Protein AF-A0A8B6D2R4-F1 (afdb_monomer_lite)

pLDDT: mean 71.58, std 19.31, range [35.28, 96.56]

Radius of gyration: 30.28 Å; chains: 1; bounding box: 61×61×107 Å

Sequence (193 aa):
MADHTTRSQGKHRYKTIKSKRQPLCARTSYSCHKLCLFLYTLCYLVIGLALLGIGIYVEVERREYTGLEKSLSLPVAILIFIGLFISINGLCGLVGTVEENISLLKLFLVLSVATFLAQIATAILIYVNGIEISDLISSKLALVLNDFNRNLDLR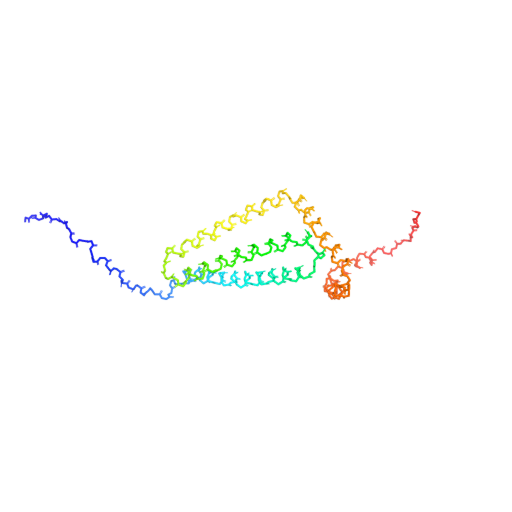STMDSVQNKFGHFTSKNQKTTSLKKYKEGKHTTPPTCI

InterPro domains:
  IPR018499 Tetraspanin/Peripherin [PF00335] (34-166)
  IPR018499 Tetraspanin/Peripherin [PTHR19282] (38-164)

Structure (mmCIF, N/CA/C/O backbone):
data_AF-A0A8B6D2R4-F1
#
_entry.id   AF-A0A8B6D2R4-F1
#
loop_
_atom_site.group_PDB
_atom_site.id
_atom_site.type_symbol
_atom_site.label_atom_id
_atom_site.label_alt_id
_atom_site.label_comp_id
_atom_site.label_asym_id
_atom_site.label_entity_id
_atom_site.label_seq_id
_atom_site.pdbx_PDB_ins_code
_atom_site.Cartn_x
_atom_site.Cartn_y
_atom_site.Cartn_z
_atom_site.occupancy
_atom_site.B_iso_or_equiv
_atom_site.auth_seq_id
_atom_site.auth_comp_id
_atom_site.auth_asym_id
_atom_site.auth_atom_id
_atom_site.pdbx_PDB_model_num
ATOM 1 N N . MET A 1 1 ? -29.082 5.293 65.886 1.00 38.41 1 MET A N 1
ATOM 2 C CA . MET A 1 1 ? -27.781 4.619 66.086 1.00 38.41 1 MET A CA 1
ATOM 3 C C . MET A 1 1 ? -27.395 3.954 64.772 1.00 38.41 1 MET A C 1
ATOM 5 O O . MET A 1 1 ? -28.283 3.408 64.133 1.00 38.41 1 MET A O 1
ATOM 9 N N . ALA A 1 2 ? -26.128 4.148 64.387 1.00 38.38 2 ALA A N 1
ATOM 10 C CA . ALA A 1 2 ? -25.372 3.717 63.195 1.00 38.38 2 ALA A CA 1
ATOM 11 C C . ALA A 1 2 ? -25.772 2.354 62.586 1.00 38.38 2 ALA A C 1
ATOM 13 O O . ALA A 1 2 ? -26.233 1.480 63.310 1.00 38.38 2 ALA A O 1
ATOM 14 N N . ASP A 1 3 ? -25.763 2.146 61.264 1.00 38.34 3 ASP A N 1
ATOM 15 C CA . ASP A 1 3 ? -24.656 2.144 60.271 1.00 38.34 3 ASP A CA 1
ATOM 16 C C . ASP A 1 3 ? -23.592 1.040 60.473 1.00 38.34 3 ASP A C 1
ATOM 18 O O . ASP A 1 3 ? -23.151 0.780 61.589 1.00 38.34 3 ASP A O 1
ATOM 22 N N . HIS A 1 4 ? -23.174 0.465 59.335 1.00 46.38 4 HIS A N 1
ATOM 23 C CA . HIS A 1 4 ? -22.186 -0.592 59.068 1.00 46.38 4 HIS A CA 1
ATOM 24 C C . HIS A 1 4 ? -22.705 -2.036 59.257 1.00 46.38 4 HIS A C 1
ATOM 26 O O . HIS A 1 4 ? -22.893 -2.530 60.357 1.00 46.38 4 HIS A O 1
ATOM 32 N N . THR A 1 5 ? -22.912 -2.839 58.207 1.00 49.38 5 THR A N 1
ATOM 33 C CA . THR A 1 5 ? -21.813 -3.357 57.381 1.00 49.38 5 THR A CA 1
ATOM 34 C C . THR A 1 5 ? -22.295 -3.777 55.985 1.00 49.38 5 THR A C 1
ATOM 36 O O . THR A 1 5 ? -23.214 -4.569 55.796 1.00 49.38 5 THR A O 1
ATOM 39 N N . THR A 1 6 ? -21.613 -3.197 55.011 1.00 46.75 6 THR A N 1
ATOM 40 C CA . THR A 1 6 ? -21.644 -3.359 53.561 1.00 46.75 6 THR A CA 1
ATOM 41 C C . THR A 1 6 ? -21.067 -4.705 53.085 1.00 46.75 6 THR A C 1
ATOM 43 O O . THR A 1 6 ? -20.420 -5.412 53.850 1.00 46.75 6 THR A O 1
ATOM 46 N N . ARG A 1 7 ? -21.180 -4.959 51.761 1.00 40.34 7 ARG A N 1
ATOM 47 C CA . ARG A 1 7 ? -20.203 -5.697 50.912 1.00 40.34 7 ARG A CA 1
ATOM 48 C C . ARG A 1 7 ? -20.508 -7.174 50.579 1.00 40.34 7 ARG A C 1
ATOM 50 O O . ARG A 1 7 ? -19.829 -8.049 51.089 1.00 40.34 7 ARG A O 1
ATOM 57 N N . SER A 1 8 ? -21.393 -7.463 49.603 1.00 40.31 8 SER A N 1
ATOM 58 C CA . SER A 1 8 ? -21.107 -8.593 48.672 1.00 40.31 8 SER A CA 1
ATOM 59 C C . SER A 1 8 ? -21.919 -8.706 47.366 1.00 40.31 8 SER A C 1
ATOM 61 O O . SER A 1 8 ? -21.394 -9.227 46.393 1.00 40.31 8 SER A O 1
ATOM 63 N N . GLN A 1 9 ? -23.159 -8.220 47.237 1.00 40.47 9 GLN A N 1
ATOM 64 C CA . GLN A 1 9 ? -23.989 -8.578 46.055 1.00 40.47 9 GLN A CA 1
ATOM 65 C C . GLN A 1 9 ? -24.024 -7.515 44.935 1.00 40.47 9 GLN A C 1
ATOM 67 O O . GLN A 1 9 ? -24.989 -7.393 44.187 1.00 40.47 9 GLN A O 1
ATOM 72 N N . GLY A 1 10 ? -22.941 -6.743 44.797 1.00 37.72 10 GLY A N 1
ATOM 73 C CA . GLY A 1 10 ? -22.785 -5.669 43.805 1.00 37.72 10 GLY A CA 1
ATOM 74 C C . GLY A 1 10 ? -22.175 -6.079 42.456 1.00 37.72 10 GLY A C 1
ATOM 75 O O . GLY A 1 10 ? -21.820 -5.199 41.681 1.00 37.72 10 GLY A O 1
ATOM 76 N N . LYS A 1 11 ? -22.000 -7.377 42.155 1.00 41.84 11 LYS A N 1
ATOM 77 C CA . LYS A 1 11 ? -21.161 -7.810 41.012 1.00 41.84 11 LYS A CA 1
ATOM 78 C C . LYS A 1 11 ? -21.868 -8.507 39.845 1.00 41.84 11 LYS A C 1
ATOM 80 O O . LYS A 1 11 ? -21.293 -8.550 38.766 1.00 41.84 11 LYS A O 1
ATOM 85 N N . HIS A 1 12 ? -23.096 -9.011 40.001 1.00 37.16 12 HIS A N 1
ATOM 86 C CA . HIS A 1 12 ? -23.688 -9.910 38.990 1.00 37.16 12 HIS A CA 1
ATOM 87 C C . HIS A 1 12 ? -24.835 -9.342 38.146 1.00 37.16 12 HIS A C 1
ATOM 89 O O . HIS A 1 12 ? -25.241 -9.971 37.169 1.00 37.16 12 HIS A O 1
ATOM 95 N N . ARG A 1 13 ? -25.340 -8.144 38.462 1.00 39.25 13 ARG A N 1
ATOM 96 C CA . ARG A 1 13 ? -26.427 -7.509 37.696 1.00 39.25 13 ARG A CA 1
ATOM 97 C C . ARG A 1 13 ? -26.033 -6.219 36.984 1.00 39.25 13 ARG A C 1
ATOM 99 O O . ARG A 1 13 ? -26.896 -5.480 36.527 1.00 39.25 13 ARG A O 1
ATOM 106 N N . TYR A 1 14 ? -24.735 -6.036 36.753 1.00 37.00 14 TYR A N 1
ATOM 107 C CA . TYR A 1 14 ? -24.204 -5.219 35.657 1.00 37.00 14 TYR A CA 1
ATOM 108 C C . TYR A 1 14 ? -24.481 -5.915 34.303 1.00 37.00 14 TYR A C 1
ATOM 110 O O . TYR A 1 14 ? -23.606 -6.059 33.459 1.00 37.00 14 TYR A O 1
ATOM 118 N N . LYS A 1 15 ? -25.709 -6.406 34.069 1.00 35.28 15 LYS A N 1
ATOM 119 C CA . LYS A 1 15 ? -26.194 -6.681 32.708 1.00 35.28 15 LYS A CA 1
ATOM 120 C C . LYS A 1 15 ? -26.752 -5.377 32.171 1.00 35.28 15 LYS A C 1
ATOM 122 O O . LYS A 1 15 ? -27.946 -5.140 32.024 1.00 35.28 15 LYS A O 1
ATOM 127 N N . THR A 1 16 ? -25.785 -4.508 31.957 1.00 43.62 16 THR A N 1
ATOM 128 C CA . THR A 1 16 ? -25.842 -3.192 31.366 1.00 43.62 16 THR A CA 1
ATOM 129 C C . THR A 1 16 ? -26.062 -3.376 29.869 1.00 43.62 16 THR A C 1
ATOM 131 O O . THR A 1 16 ? -25.148 -3.214 29.077 1.00 43.62 16 THR A O 1
ATOM 134 N N . ILE A 1 17 ? -27.280 -3.738 29.466 1.00 48.75 17 ILE A N 1
ATOM 135 C CA . ILE A 1 17 ? -27.757 -3.481 28.099 1.00 48.75 17 ILE A CA 1
ATOM 136 C C . ILE A 1 17 ? -28.938 -2.525 28.214 1.00 48.75 17 ILE A C 1
ATOM 138 O O . ILE A 1 17 ? -30.060 -2.775 27.783 1.00 48.75 17 ILE A O 1
ATOM 142 N N . LYS A 1 18 ? -28.672 -1.374 28.839 1.00 36.22 18 LYS A N 1
ATOM 143 C CA . LYS A 1 18 ? -29.459 -0.180 28.569 1.00 36.22 18 LYS A CA 1
ATOM 144 C C . LYS A 1 18 ? -28.998 0.281 27.193 1.00 36.22 18 LYS A C 1
ATOM 146 O O . LYS A 1 18 ? -27.997 0.985 27.078 1.00 36.22 18 LYS A O 1
ATOM 151 N N . SER A 1 19 ? -29.694 -0.199 26.162 1.00 50.34 19 SER A N 1
ATOM 152 C CA . SER A 1 19 ? -29.654 0.369 24.819 1.00 50.34 19 SER A CA 1
ATOM 153 C C . SER A 1 19 ? -29.869 1.870 24.960 1.00 50.34 19 SER A C 1
ATOM 155 O O . SER A 1 19 ? -30.983 2.357 25.164 1.00 50.34 19 SER A O 1
ATOM 157 N N . LYS A 1 20 ? -28.767 2.618 24.963 1.00 39.94 20 LYS A N 1
ATOM 158 C CA . LYS A 1 20 ? -28.813 4.066 24.930 1.00 39.94 20 LYS A CA 1
ATOM 159 C C . LYS A 1 20 ? -29.057 4.404 23.467 1.00 39.94 20 LYS A C 1
ATOM 161 O O . LYS A 1 20 ? -28.113 4.579 22.702 1.00 39.94 20 LYS A O 1
ATOM 166 N N . ARG A 1 21 ? -30.334 4.452 23.069 1.00 57.28 21 ARG A N 1
ATOM 167 C CA . ARG A 1 21 ? -30.748 5.188 21.870 1.00 57.28 21 ARG A CA 1
ATOM 168 C C . ARG A 1 21 ? -30.355 6.647 22.101 1.00 57.28 21 ARG A C 1
ATOM 170 O O . ARG A 1 21 ? -31.052 7.387 22.787 1.00 57.28 21 ARG A O 1
ATOM 177 N N . GLN A 1 22 ? -29.164 7.006 21.638 1.00 54.75 22 GLN A N 1
ATOM 178 C CA . GLN A 1 22 ? -28.618 8.353 21.746 1.00 54.75 22 GLN A CA 1
ATOM 179 C C . GLN A 1 22 ? -29.283 9.252 20.690 1.00 54.75 22 GLN A C 1
ATOM 181 O O . GLN A 1 22 ? -29.534 8.786 19.573 1.00 54.75 22 GLN A O 1
ATOM 186 N N . PRO A 1 23 ? -29.575 10.519 21.027 1.00 49.91 23 PRO A N 1
ATOM 187 C CA . PRO A 1 23 ? -30.323 11.433 20.176 1.00 49.91 23 PRO A CA 1
ATOM 188 C C . PRO A 1 23 ? -29.567 11.769 18.885 1.00 49.91 23 PRO A C 1
ATOM 190 O O . PRO A 1 23 ? -28.339 11.855 18.836 1.00 49.91 23 PRO A O 1
ATOM 193 N N . LEU A 1 24 ? -30.351 11.960 17.829 1.00 59.03 24 LEU A N 1
ATOM 194 C CA . LEU A 1 24 ? -29.956 11.984 16.422 1.00 59.03 24 LEU A CA 1
ATOM 195 C C . LEU A 1 24 ? -29.086 13.197 16.011 1.00 59.03 24 LEU A C 1
ATOM 197 O O . LEU A 1 24 ? -28.519 13.171 14.926 1.00 59.03 24 LEU A O 1
ATOM 201 N N . CYS A 1 25 ? -28.915 14.214 16.870 1.00 47.38 25 CYS A N 1
ATOM 202 C CA . CYS A 1 25 ? -28.292 15.497 16.494 1.00 47.38 25 CYS A CA 1
ATOM 203 C C . CYS A 1 25 ? -26.851 15.743 16.988 1.00 47.38 25 CYS A C 1
ATOM 205 O O . CYS A 1 25 ? -26.221 16.681 16.520 1.00 47.38 25 CYS A O 1
ATOM 207 N N . ALA A 1 26 ? -26.270 14.897 17.849 1.00 47.31 26 ALA A N 1
ATOM 208 C CA . ALA A 1 26 ? -24.827 14.945 18.177 1.00 47.31 26 ALA A CA 1
ATOM 209 C C . ALA A 1 26 ? -23.997 13.927 17.357 1.00 47.31 26 ALA A C 1
ATOM 211 O O . ALA A 1 26 ? -22.825 13.667 17.629 1.00 47.31 26 ALA A O 1
ATOM 212 N N . ARG A 1 27 ? -24.639 13.292 16.366 1.00 53.12 27 ARG A N 1
ATOM 213 C CA . ARG A 1 27 ? -24.218 12.046 15.706 1.00 53.12 27 ARG A CA 1
ATOM 214 C C . ARG A 1 27 ? -23.377 12.255 14.436 1.00 53.12 27 ARG A C 1
ATOM 216 O O . ARG A 1 27 ? -22.900 11.276 13.858 1.00 53.12 27 ARG A O 1
ATOM 223 N N . THR A 1 28 ? -23.161 13.499 14.016 1.00 53.94 28 THR A N 1
ATOM 224 C CA . THR A 1 28 ? -22.488 13.845 12.751 1.00 53.94 28 THR A CA 1
ATOM 225 C C . THR A 1 28 ? -21.009 13.443 12.743 1.00 53.94 28 THR A C 1
ATOM 227 O O . THR A 1 28 ? -20.536 12.889 11.757 1.00 53.94 28 THR A O 1
ATOM 230 N N . SER A 1 29 ? -20.291 13.615 13.862 1.00 57.69 29 SER A N 1
ATOM 231 C CA . SER A 1 29 ? -18.853 13.293 13.942 1.00 57.69 29 SER A CA 1
ATOM 232 C C . SER A 1 29 ? -18.575 11.793 14.146 1.00 57.69 29 SER A C 1
ATOM 234 O O . SER A 1 29 ? -17.766 11.204 13.429 1.00 57.69 29 SER A O 1
ATOM 236 N N . TYR A 1 30 ? -19.317 11.123 15.041 1.00 57.28 30 TYR A N 1
ATOM 237 C CA . TYR A 1 30 ? -19.143 9.681 15.292 1.00 57.28 30 TYR A CA 1
ATOM 238 C C . TYR A 1 30 ? -19.506 8.816 14.070 1.00 57.28 30 TYR A C 1
ATOM 240 O O . TYR A 1 30 ? -18.920 7.754 13.861 1.00 57.28 30 TYR A O 1
ATOM 248 N N . SER A 1 31 ? -20.445 9.280 13.236 1.00 67.00 31 SER A N 1
ATOM 249 C CA . SER A 1 31 ? -20.829 8.570 12.008 1.00 67.00 31 SER A CA 1
ATOM 250 C C . SER A 1 31 ? -19.833 8.773 10.869 1.00 67.00 31 SER A C 1
ATOM 252 O O . SER A 1 31 ? -19.626 7.840 10.103 1.00 67.00 31 SER A O 1
ATOM 254 N N . CYS A 1 32 ? -19.182 9.941 10.776 1.00 72.81 32 CYS A N 1
ATOM 255 C CA . CYS A 1 32 ? -18.204 10.220 9.722 1.00 72.81 32 CYS A CA 1
ATOM 256 C C . CYS A 1 32 ? -17.007 9.269 9.813 1.00 72.81 32 CYS A C 1
ATOM 258 O O . CYS A 1 32 ? -16.665 8.622 8.832 1.00 72.81 32 CYS A O 1
ATOM 260 N N . HIS A 1 33 ? -16.436 9.085 11.007 1.00 72.00 33 HIS A N 1
ATOM 261 C CA . HIS A 1 33 ? -15.298 8.180 11.179 1.00 72.00 33 HIS A CA 1
ATOM 262 C C . HIS A 1 33 ? -15.638 6.729 10.797 1.00 72.00 33 HIS A C 1
ATOM 264 O O . HIS A 1 33 ? -14.898 6.103 10.042 1.00 72.00 33 HIS A O 1
ATOM 270 N N . LYS A 1 34 ? -16.788 6.209 11.250 1.00 76.19 34 LYS A N 1
ATOM 271 C CA . LYS A 1 34 ? -17.253 4.860 10.884 1.00 76.19 34 LYS A CA 1
ATOM 272 C C . LYS A 1 34 ? -17.535 4.720 9.384 1.00 76.19 34 LYS A C 1
ATOM 274 O O . LYS A 1 34 ? -17.174 3.705 8.799 1.00 76.19 34 LYS A O 1
ATOM 279 N N . LEU A 1 35 ? -18.151 5.730 8.768 1.00 80.94 35 LEU A N 1
ATOM 280 C CA . LEU A 1 35 ? -18.443 5.743 7.334 1.00 80.94 35 LEU A CA 1
ATOM 281 C C . LEU A 1 35 ? -17.160 5.803 6.498 1.00 80.94 35 LEU A C 1
ATOM 283 O O . LEU A 1 35 ? -17.010 5.025 5.563 1.00 80.94 35 LEU A O 1
ATOM 287 N N . CYS A 1 36 ? -16.215 6.671 6.861 1.00 83.25 36 CYS A N 1
ATOM 288 C CA . CYS A 1 36 ? -14.918 6.770 6.200 1.00 83.25 36 CYS A CA 1
ATOM 289 C C . CYS A 1 36 ? -14.138 5.454 6.289 1.00 83.25 36 CYS A C 1
ATOM 291 O O . CYS A 1 36 ? -13.580 5.027 5.284 1.00 83.25 36 CYS A O 1
ATOM 293 N N . LEU A 1 37 ? -14.138 4.781 7.448 1.00 81.56 37 LEU A N 1
ATOM 294 C CA . LEU A 1 37 ? -13.493 3.470 7.610 1.00 81.56 37 LEU A CA 1
ATOM 295 C C . LEU A 1 37 ? -14.143 2.384 6.745 1.00 81.56 37 LEU A C 1
ATOM 297 O O . LEU A 1 37 ? -13.435 1.577 6.140 1.00 81.56 37 LEU A O 1
ATOM 301 N N . PHE A 1 38 ? -15.475 2.373 6.662 1.00 83.25 38 PHE A N 1
ATOM 302 C CA . PHE A 1 38 ? -16.206 1.425 5.825 1.00 83.25 38 PHE A CA 1
ATOM 303 C C . PHE A 1 38 ? -15.918 1.644 4.333 1.00 83.25 38 PHE A C 1
ATOM 305 O O . PHE A 1 38 ? -15.572 0.699 3.627 1.00 83.25 38 PHE A O 1
ATOM 312 N N . LEU A 1 39 ? -15.986 2.896 3.868 1.00 88.44 39 LEU A N 1
ATOM 313 C CA . LEU A 1 39 ? -15.679 3.256 2.481 1.00 88.44 39 LEU A CA 1
ATOM 314 C C . LEU A 1 39 ? -14.219 2.958 2.126 1.00 88.44 39 LEU A C 1
ATOM 316 O O . LEU A 1 39 ? -13.954 2.364 1.087 1.00 88.44 39 LEU A O 1
ATOM 320 N N . TYR A 1 40 ? -13.282 3.318 3.005 1.00 86.19 40 TYR A N 1
ATOM 321 C CA . TYR A 1 40 ? -11.862 3.006 2.848 1.00 86.19 40 TYR A CA 1
ATOM 322 C C . TYR A 1 40 ? -11.656 1.499 2.673 1.00 86.19 40 TYR A C 1
ATOM 324 O O . TYR A 1 40 ? -11.079 1.060 1.685 1.00 86.19 40 TYR A O 1
ATOM 332 N N . THR A 1 41 ? -12.212 0.694 3.575 1.00 87.75 41 THR A N 1
ATOM 333 C CA . THR A 1 41 ? -12.100 -0.767 3.520 1.00 87.75 41 THR A CA 1
ATOM 334 C C . THR A 1 41 ? -12.676 -1.344 2.226 1.00 87.75 41 THR A C 1
ATOM 336 O O . THR A 1 41 ? -12.057 -2.215 1.615 1.00 87.75 41 THR A O 1
ATOM 339 N N . LEU A 1 42 ? -13.833 -0.845 1.781 1.00 90.94 42 LEU A N 1
ATOM 340 C CA . LEU A 1 42 ? -14.468 -1.286 0.541 1.00 90.94 42 LEU A CA 1
ATOM 341 C C . LEU A 1 42 ? -13.596 -0.969 -0.683 1.00 90.94 42 LEU A C 1
ATOM 343 O O . LEU A 1 42 ? -13.385 -1.839 -1.527 1.00 90.94 42 LEU A O 1
ATOM 347 N N . CYS A 1 43 ? -13.045 0.245 -0.757 1.00 92.00 43 CYS A N 1
ATOM 348 C CA . CYS A 1 43 ? -12.129 0.637 -1.827 1.00 92.00 43 CYS A CA 1
ATOM 349 C C . CYS A 1 43 ? -10.875 -0.247 -1.846 1.00 92.00 43 CYS A C 1
ATOM 351 O O . CYS A 1 43 ? -10.499 -0.745 -2.905 1.00 92.00 43 CYS A O 1
ATOM 353 N N . TYR A 1 44 ? -10.256 -0.487 -0.684 1.00 90.38 44 TYR A N 1
ATOM 354 C CA . TYR A 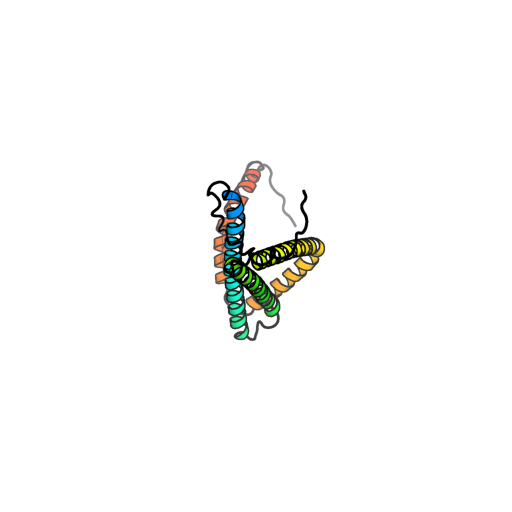1 44 ? -9.075 -1.350 -0.580 1.00 90.38 44 TYR A CA 1
ATOM 355 C C . TYR A 1 44 ? -9.383 -2.784 -1.002 1.00 90.38 44 TYR A C 1
ATOM 357 O O . TYR A 1 44 ? -8.582 -3.387 -1.709 1.00 90.38 44 TYR A O 1
ATOM 365 N N . LEU A 1 45 ? -10.552 -3.316 -0.643 1.00 93.56 45 LEU A N 1
ATOM 366 C CA . LEU A 1 45 ? -10.963 -4.653 -1.058 1.00 93.56 45 LEU A CA 1
ATOM 367 C C . LEU A 1 45 ? -11.111 -4.755 -2.584 1.00 93.56 45 LEU A C 1
ATOM 369 O O . LEU A 1 45 ? -10.561 -5.673 -3.186 1.00 93.56 45 LEU A O 1
ATOM 373 N N . VAL A 1 46 ? -11.800 -3.800 -3.219 1.00 95.62 46 VAL A N 1
ATOM 374 C CA . VAL A 1 46 ? -11.989 -3.793 -4.682 1.00 95.62 46 VAL A CA 1
ATOM 375 C C . VAL A 1 46 ? -10.650 -3.654 -5.410 1.00 95.62 46 VAL A C 1
ATOM 377 O O . VAL A 1 46 ? -10.380 -4.407 -6.344 1.00 95.62 46 VAL A O 1
ATOM 380 N N . ILE A 1 47 ? -9.790 -2.735 -4.961 1.00 95.25 47 ILE A N 1
ATOM 381 C CA . ILE A 1 47 ? -8.457 -2.531 -5.543 1.00 95.25 47 ILE A CA 1
ATOM 382 C C . ILE A 1 47 ? -7.587 -3.779 -5.350 1.00 95.25 47 ILE A C 1
ATOM 384 O O . ILE A 1 47 ? -6.929 -4.215 -6.290 1.00 95.25 47 ILE A O 1
ATOM 388 N N . GLY A 1 48 ? -7.602 -4.380 -4.158 1.00 95.50 48 GLY A N 1
ATOM 389 C CA . GLY A 1 48 ? -6.841 -5.589 -3.847 1.00 95.50 48 GLY A CA 1
ATOM 390 C C . GLY A 1 48 ? -7.239 -6.769 -4.729 1.00 95.50 48 GLY A C 1
ATOM 391 O O . GLY A 1 48 ? -6.368 -7.394 -5.330 1.00 95.50 48 GLY A O 1
ATOM 392 N N . LEU A 1 49 ? -8.544 -7.021 -4.876 1.00 95.69 49 LEU A N 1
ATOM 393 C CA . LEU A 1 49 ? -9.059 -8.084 -5.741 1.00 95.69 49 LEU A CA 1
ATOM 394 C C . LEU A 1 49 ? -8.735 -7.833 -7.219 1.00 95.69 49 LEU A C 1
ATOM 396 O O . LEU A 1 49 ? -8.361 -8.769 -7.922 1.00 95.69 49 LEU A O 1
ATOM 400 N N . ALA A 1 50 ? -8.821 -6.582 -7.683 1.00 96.56 50 ALA A N 1
ATOM 401 C CA . ALA A 1 50 ? -8.442 -6.223 -9.047 1.00 96.56 50 ALA A CA 1
ATOM 402 C C . ALA A 1 50 ? -6.944 -6.458 -9.302 1.00 96.56 50 ALA A C 1
ATOM 404 O O . ALA A 1 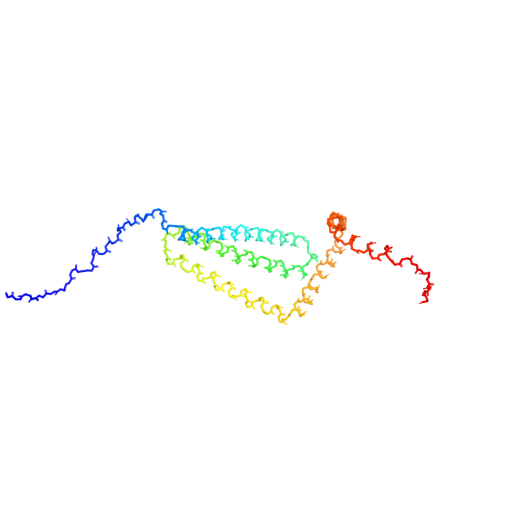50 ? -6.586 -7.107 -10.282 1.00 96.56 50 ALA A O 1
ATOM 405 N N . LEU A 1 51 ? -6.066 -5.990 -8.406 1.00 95.56 51 LEU A N 1
ATOM 406 C CA . LEU A 1 51 ? -4.616 -6.183 -8.524 1.00 95.56 51 LEU A CA 1
ATOM 407 C C . LEU A 1 51 ? -4.222 -7.659 -8.441 1.00 95.56 51 LEU A C 1
ATOM 409 O O . LEU A 1 51 ? -3.372 -8.105 -9.208 1.00 95.56 51 LEU A O 1
ATOM 413 N N . LEU A 1 52 ? -4.852 -8.422 -7.545 1.00 96.31 52 LEU A N 1
ATOM 414 C CA . LEU A 1 52 ? -4.618 -9.856 -7.420 1.00 96.31 52 LEU A CA 1
ATOM 415 C C . LEU A 1 52 ? -5.074 -10.602 -8.682 1.00 96.31 52 LEU A C 1
ATOM 417 O O . LEU A 1 52 ? -4.334 -11.437 -9.192 1.00 96.31 52 LEU A O 1
ATOM 421 N N . GLY A 1 53 ? -6.250 -10.261 -9.218 1.00 95.69 53 GLY A N 1
ATOM 422 C CA . GLY A 1 53 ? -6.766 -10.832 -10.462 1.00 95.69 53 GLY A CA 1
ATOM 423 C C . GLY A 1 53 ? -5.865 -10.538 -11.661 1.00 95.69 53 GLY A C 1
ATOM 424 O O . GLY A 1 53 ? -5.514 -11.458 -12.395 1.00 95.69 53 GLY A O 1
ATOM 425 N N . ILE A 1 54 ? -5.422 -9.284 -11.818 1.00 94.56 54 ILE A N 1
ATOM 426 C CA . ILE A 1 54 ? -4.467 -8.891 -12.866 1.00 94.56 54 ILE A CA 1
ATOM 427 C C . ILE A 1 54 ? -3.133 -9.624 -12.677 1.00 94.56 54 ILE A C 1
ATOM 429 O O . ILE A 1 54 ? -2.582 -10.137 -13.644 1.00 94.56 54 ILE A O 1
ATOM 433 N N . GLY A 1 55 ? -2.622 -9.712 -11.446 1.00 92.94 55 GLY A N 1
ATOM 434 C CA . GLY A 1 55 ? -1.371 -10.410 -11.150 1.00 92.94 55 GLY A CA 1
ATOM 435 C C . GLY A 1 55 ? -1.421 -11.892 -11.515 1.00 92.94 55 GLY A C 1
ATOM 436 O O . GLY A 1 55 ? -0.517 -12.379 -12.187 1.00 92.94 55 GLY A O 1
ATOM 437 N N . ILE A 1 56 ? -2.497 -12.589 -11.137 1.00 93.31 56 ILE A N 1
ATOM 438 C CA . ILE A 1 56 ? -2.707 -13.998 -11.497 1.00 93.31 56 ILE A CA 1
ATOM 439 C C . ILE A 1 56 ? -2.864 -14.148 -13.013 1.00 93.31 56 ILE A C 1
ATOM 441 O O . ILE A 1 56 ? -2.234 -15.027 -13.591 1.00 93.31 56 ILE A O 1
ATOM 445 N N . TYR A 1 57 ? -3.654 -13.287 -13.662 1.00 92.50 57 TYR A N 1
ATOM 446 C CA . TYR A 1 57 ? -3.836 -13.312 -15.116 1.00 92.50 57 TYR A CA 1
ATOM 447 C C . TYR A 1 57 ? -2.497 -13.190 -15.856 1.00 92.50 57 TYR A C 1
ATOM 449 O O . TYR A 1 57 ? -2.183 -14.012 -16.712 1.00 92.50 57 TYR A O 1
ATOM 457 N N . VAL A 1 58 ? -1.673 -12.210 -15.472 1.00 88.25 58 VAL A N 1
ATOM 458 C CA . VAL A 1 58 ? -0.350 -11.998 -16.073 1.00 88.25 58 VAL A CA 1
ATOM 459 C C . VAL A 1 58 ? 0.595 -13.165 -15.778 1.00 88.25 58 VAL A C 1
ATOM 461 O O . VAL A 1 58 ? 1.367 -13.554 -16.648 1.00 88.25 58 VAL A O 1
ATOM 464 N N . GLU A 1 59 ? 0.551 -13.744 -14.576 1.00 87.12 59 GLU A N 1
ATOM 465 C CA . GLU A 1 59 ? 1.381 -14.901 -14.218 1.00 87.12 59 GLU A CA 1
ATOM 466 C C . GLU A 1 59 ? 0.997 -16.165 -15.003 1.00 87.12 59 GLU A C 1
ATOM 468 O O . GLU A 1 59 ? 1.881 -16.927 -15.388 1.00 87.12 59 GLU A O 1
ATOM 473 N N . VAL A 1 60 ? -0.296 -16.383 -15.267 1.00 87.62 60 VAL A N 1
ATOM 474 C CA . VAL A 1 60 ? -0.773 -17.494 -16.108 1.00 87.62 60 VAL A CA 1
ATOM 475 C C . VAL A 1 60 ? -0.318 -17.303 -17.550 1.00 87.62 60 VAL A C 1
ATOM 477 O O . VAL A 1 60 ? 0.297 -18.206 -18.107 1.00 87.62 60 VAL A O 1
ATOM 480 N N . GLU A 1 61 ? -0.531 -16.113 -18.118 1.00 83.31 61 GLU A N 1
ATOM 481 C CA . GLU A 1 61 ? -0.090 -15.788 -19.479 1.00 83.31 61 GLU A CA 1
ATOM 482 C C . GLU A 1 61 ? 1.433 -15.966 -19.612 1.00 83.31 61 GLU A C 1
ATOM 484 O O . GLU A 1 61 ? 1.916 -16.558 -20.570 1.00 83.31 61 GLU A O 1
ATOM 489 N N . ARG A 1 62 ? 2.210 -15.547 -18.600 1.00 75.81 62 ARG A N 1
ATOM 490 C CA . ARG A 1 62 ? 3.667 -15.754 -18.572 1.00 75.81 62 ARG A CA 1
ATOM 491 C C . ARG A 1 62 ? 4.081 -17.224 -18.625 1.00 75.81 62 ARG A C 1
ATOM 493 O O . ARG A 1 62 ? 5.085 -17.517 -19.264 1.00 75.81 62 ARG A O 1
ATOM 500 N N . ARG A 1 63 ? 3.358 -18.129 -17.956 1.00 74.81 63 ARG A N 1
ATOM 501 C CA . ARG A 1 63 ? 3.707 -19.563 -17.903 1.00 74.81 63 ARG A CA 1
ATOM 502 C C . ARG A 1 63 ? 3.568 -20.258 -19.254 1.00 74.81 63 ARG A C 1
ATOM 504 O O . ARG A 1 63 ? 4.312 -21.198 -19.515 1.00 74.81 63 ARG A O 1
ATOM 511 N N . GLU A 1 64 ? 2.655 -19.785 -20.098 1.00 74.38 64 GLU A N 1
ATOM 512 C CA . GLU A 1 64 ? 2.439 -20.316 -21.448 1.00 74.38 64 GLU A CA 1
ATOM 513 C C . GLU A 1 64 ? 3.543 -19.866 -22.429 1.00 74.38 64 GLU A C 1
ATOM 515 O O . GLU A 1 64 ? 3.936 -20.629 -23.311 1.00 74.38 64 GLU A O 1
ATOM 520 N N . TYR A 1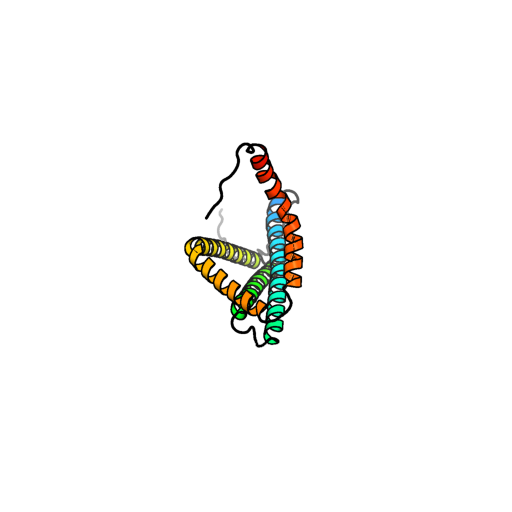 65 ? 4.135 -18.675 -22.241 1.00 66.06 65 TYR A N 1
ATOM 521 C CA . TYR A 1 65 ? 5.300 -18.216 -23.014 1.00 66.06 65 TYR A CA 1
ATOM 522 C C . TYR A 1 65 ? 6.601 -18.453 -22.243 1.00 66.06 65 TYR A C 1
ATOM 524 O O . TYR A 1 65 ? 7.189 -17.539 -21.659 1.00 66.06 65 TYR A O 1
ATOM 532 N N . THR A 1 66 ? 7.123 -19.676 -22.326 1.00 56.06 66 THR A N 1
ATOM 533 C CA . THR A 1 66 ? 8.377 -20.143 -21.696 1.00 56.06 66 THR A CA 1
ATOM 534 C C . THR A 1 66 ? 9.653 -19.340 -22.049 1.00 56.06 66 THR A C 1
ATOM 536 O O . THR A 1 66 ? 10.746 -19.700 -21.615 1.00 56.06 66 THR A O 1
ATOM 539 N N . GLY A 1 67 ? 9.555 -18.260 -22.836 1.00 57.19 67 GLY A N 1
ATOM 540 C CA . GLY A 1 67 ? 10.651 -17.351 -23.198 1.00 57.19 67 GLY A CA 1
ATOM 541 C C . GLY A 1 67 ? 10.814 -16.101 -22.312 1.00 57.19 67 GLY A C 1
ATOM 542 O O . GLY A 1 67 ? 11.904 -15.537 -22.299 1.00 57.19 67 GLY A O 1
ATOM 543 N N . LEU A 1 68 ? 9.792 -15.699 -21.538 1.00 54.06 68 LEU A N 1
ATOM 544 C CA . LEU A 1 68 ? 9.742 -14.445 -20.740 1.00 54.06 68 LEU A CA 1
ATOM 545 C C . LEU A 1 68 ? 10.303 -14.589 -19.299 1.00 54.06 68 LEU A C 1
ATOM 547 O O . LEU A 1 68 ? 10.081 -13.751 -18.411 1.00 54.06 68 LEU A O 1
ATOM 551 N N . GLU A 1 69 ? 10.964 -15.710 -19.013 1.00 58.78 69 GLU A N 1
ATOM 552 C CA . GLU A 1 69 ? 10.928 -16.344 -17.689 1.00 58.78 69 GLU A CA 1
ATOM 553 C C . GLU A 1 69 ? 11.700 -15.623 -16.573 1.00 58.78 69 GLU A C 1
ATOM 555 O O . GLU A 1 69 ? 11.245 -15.589 -15.431 1.00 58.78 69 GLU A O 1
ATOM 560 N N . LYS A 1 70 ? 12.837 -14.982 -16.855 1.00 59.47 70 LYS A N 1
ATOM 561 C CA . LYS A 1 70 ? 13.645 -14.351 -15.787 1.00 59.47 70 LYS A CA 1
ATOM 562 C C . LYS A 1 70 ? 13.313 -12.885 -15.525 1.00 59.47 70 LYS A C 1
ATOM 564 O O . LYS A 1 70 ? 13.601 -12.361 -14.452 1.00 59.47 70 LYS A O 1
ATOM 569 N N . SER A 1 71 ? 12.715 -12.240 -16.512 1.00 65.00 71 SER A N 1
ATOM 570 C CA . SER A 1 71 ? 12.637 -10.791 -16.638 1.00 65.00 71 SER A CA 1
ATOM 571 C C . SER A 1 71 ? 11.451 -10.183 -15.901 1.00 65.00 71 SER A C 1
ATOM 573 O O . SER A 1 71 ? 11.585 -9.239 -15.122 1.00 65.00 71 SER A O 1
ATOM 575 N N . LEU A 1 72 ? 10.283 -10.778 -16.134 1.00 71.25 72 LEU A N 1
ATOM 576 C CA . LEU A 1 72 ? 8.989 -10.315 -15.642 1.00 71.25 72 LEU A CA 1
ATOM 577 C C . LEU A 1 72 ? 8.554 -11.005 -14.343 1.00 71.25 72 LEU A C 1
ATOM 579 O O . LEU A 1 72 ? 7.623 -10.541 -13.692 1.00 71.25 72 LEU A O 1
ATOM 583 N N . SER A 1 73 ? 9.241 -12.072 -13.925 1.00 78.31 73 SER A N 1
ATOM 584 C CA . SER A 1 73 ? 8.872 -12.839 -12.728 1.00 78.31 73 SER A CA 1
ATOM 585 C C . SER A 1 73 ? 8.901 -11.987 -11.454 1.00 78.31 73 SER A C 1
ATOM 587 O O . SER A 1 73 ? 7.970 -12.035 -10.654 1.00 78.31 73 SER A O 1
ATOM 589 N N . LEU A 1 74 ? 9.917 -11.130 -11.297 1.00 82.38 74 LEU A N 1
ATOM 590 C CA . LEU A 1 74 ? 10.051 -10.278 -10.115 1.00 82.38 74 LEU A CA 1
ATOM 591 C C . LEU A 1 74 ? 8.922 -9.229 -9.987 1.00 82.38 74 LEU A C 1
ATOM 593 O O . LEU A 1 74 ? 8.279 -9.199 -8.938 1.00 82.38 74 LEU A O 1
ATOM 597 N N . PRO A 1 75 ? 8.628 -8.385 -11.000 1.00 84.94 75 PRO A N 1
ATOM 598 C CA . PRO A 1 75 ? 7.540 -7.411 -10.893 1.00 84.94 75 PRO A CA 1
ATOM 599 C C . PRO A 1 75 ? 6.153 -8.060 -10.764 1.00 84.94 75 PRO A C 1
ATOM 601 O O . PRO A 1 75 ? 5.325 -7.547 -10.013 1.00 84.94 75 PRO A O 1
ATOM 604 N N . VAL A 1 76 ? 5.901 -9.199 -11.423 1.00 88.81 76 VAL A N 1
ATOM 605 C CA . VAL A 1 76 ? 4.618 -9.921 -11.313 1.00 88.81 76 VAL A CA 1
ATOM 606 C C . VAL A 1 76 ? 4.446 -10.545 -9.925 1.00 88.81 76 VAL A C 1
ATOM 608 O O . VAL A 1 76 ? 3.384 -10.406 -9.319 1.00 88.81 76 VAL A O 1
ATOM 611 N N . ALA A 1 77 ? 5.501 -11.139 -9.358 1.00 90.12 77 ALA A N 1
ATOM 612 C CA . ALA A 1 77 ? 5.472 -11.658 -7.992 1.00 90.12 77 ALA A CA 1
ATOM 613 C C . ALA A 1 77 ? 5.212 -10.550 -6.956 1.00 90.12 77 ALA A C 1
ATOM 615 O O . ALA A 1 77 ? 4.405 -10.732 -6.042 1.00 90.12 77 ALA A O 1
ATOM 616 N N . ILE A 1 78 ? 5.844 -9.380 -7.120 1.00 91.44 78 ILE A N 1
ATOM 617 C CA . ILE A 1 78 ? 5.609 -8.212 -6.258 1.00 91.44 78 ILE A CA 1
ATOM 618 C C . ILE A 1 78 ? 4.158 -7.725 -6.389 1.00 91.44 78 ILE A C 1
ATOM 620 O O . ILE A 1 78 ? 3.524 -7.433 -5.376 1.00 91.44 78 ILE A O 1
ATOM 624 N N . LEU A 1 79 ? 3.608 -7.682 -7.607 1.00 92.12 79 LEU A N 1
ATOM 625 C CA . LEU A 1 79 ? 2.219 -7.285 -7.852 1.00 92.12 79 LEU A CA 1
ATOM 626 C C . LEU A 1 79 ? 1.225 -8.204 -7.123 1.00 92.12 79 LEU A C 1
ATOM 628 O O . LEU A 1 79 ? 0.321 -7.713 -6.447 1.00 92.12 79 LEU A O 1
ATOM 632 N N . ILE A 1 80 ? 1.428 -9.524 -7.204 1.00 94.56 80 ILE A N 1
ATOM 633 C CA . ILE A 1 80 ? 0.606 -10.521 -6.497 1.00 94.56 80 ILE A CA 1
ATOM 634 C C . ILE A 1 80 ? 0.740 -10.351 -4.980 1.00 94.56 80 ILE A C 1
ATOM 636 O O . ILE A 1 80 ? -0.267 -10.342 -4.272 1.00 94.56 80 ILE A O 1
ATOM 640 N N . PHE A 1 81 ? 1.965 -10.173 -4.475 1.00 94.88 81 PHE A N 1
ATOM 641 C CA . PHE A 1 81 ? 2.216 -9.991 -3.045 1.00 94.88 81 PHE A CA 1
ATOM 642 C C . PHE A 1 81 ? 1.513 -8.741 -2.492 1.00 94.88 81 PHE A C 1
ATOM 644 O O . PHE A 1 81 ? 0.842 -8.807 -1.460 1.00 94.88 81 PHE A O 1
ATOM 651 N N . ILE A 1 82 ? 1.599 -7.616 -3.209 1.00 94.12 82 ILE A N 1
ATOM 652 C CA . ILE A 1 82 ? 0.912 -6.367 -2.853 1.00 94.12 82 ILE A CA 1
ATOM 653 C C . ILE A 1 82 ? -0.610 -6.550 -2.920 1.00 94.12 82 ILE A C 1
ATOM 655 O O . ILE A 1 82 ? -1.310 -6.169 -1.982 1.00 94.12 82 ILE A O 1
ATOM 659 N N . GLY A 1 83 ? -1.129 -7.162 -3.990 1.00 95.12 83 GLY A N 1
ATOM 660 C CA . GLY A 1 83 ? -2.561 -7.430 -4.150 1.00 95.12 83 GLY A CA 1
ATOM 661 C C . GLY A 1 83 ? -3.126 -8.300 -3.023 1.00 95.12 83 GLY A C 1
ATOM 662 O O . GLY A 1 83 ? -4.191 -7.997 -2.477 1.00 95.12 83 GLY A O 1
ATOM 663 N N . LEU A 1 84 ? -2.383 -9.327 -2.604 1.00 95.56 84 LEU A N 1
ATOM 664 C CA . LEU A 1 84 ? -2.746 -10.181 -1.474 1.00 95.56 84 LEU A CA 1
ATOM 665 C C . LEU A 1 84 ? -2.735 -9.407 -0.151 1.00 95.56 84 LEU A C 1
ATOM 667 O O . LEU A 1 84 ? -3.702 -9.480 0.607 1.00 95.56 84 LEU A O 1
ATOM 671 N N . PHE A 1 85 ? -1.683 -8.628 0.115 1.00 92.62 85 PHE A N 1
ATOM 672 C CA . PHE A 1 85 ? -1.587 -7.814 1.327 1.00 92.62 85 PHE A CA 1
ATOM 673 C C . PHE A 1 85 ? -2.755 -6.821 1.433 1.00 92.62 85 PHE A C 1
ATOM 675 O O . PHE A 1 85 ? -3.404 -6.728 2.476 1.00 92.62 85 PHE A O 1
ATOM 682 N N . ILE A 1 86 ? -3.076 -6.123 0.340 1.00 92.88 86 ILE A N 1
ATOM 683 C CA . ILE A 1 86 ? -4.206 -5.185 0.270 1.00 92.88 86 ILE A CA 1
ATOM 684 C C . ILE A 1 86 ? -5.541 -5.922 0.467 1.00 92.88 86 ILE A C 1
ATOM 686 O O . ILE A 1 86 ? -6.391 -5.449 1.222 1.00 92.88 86 ILE A O 1
ATOM 690 N N . SER A 1 87 ? -5.709 -7.102 -0.140 1.00 93.44 87 SER A N 1
ATOM 691 C CA . SER A 1 87 ? -6.920 -7.921 0.014 1.00 93.44 87 SER A CA 1
ATOM 692 C C . SER A 1 87 ? -7.129 -8.377 1.461 1.00 93.44 87 SER A C 1
ATOM 694 O O . SER A 1 87 ? -8.242 -8.276 1.972 1.00 93.44 87 SER A O 1
ATOM 696 N N . ILE A 1 88 ? -6.070 -8.807 2.160 1.00 91.44 88 ILE A N 1
ATOM 697 C CA . ILE A 1 88 ? -6.137 -9.191 3.583 1.00 91.44 88 ILE A CA 1
ATOM 698 C C . ILE A 1 88 ? -6.549 -7.995 4.449 1.00 91.44 88 ILE A C 1
ATOM 700 O O . ILE A 1 88 ? -7.418 -8.133 5.311 1.00 91.44 88 ILE A O 1
ATOM 704 N N . ASN A 1 89 ? -5.976 -6.813 4.196 1.00 89.25 89 ASN A N 1
ATOM 705 C CA . ASN A 1 89 ? -6.365 -5.587 4.895 1.00 89.25 89 ASN A CA 1
ATOM 706 C C . ASN A 1 89 ? -7.849 -5.245 4.652 1.00 89.25 89 ASN A C 1
ATOM 708 O O . ASN A 1 89 ? -8.567 -4.931 5.602 1.00 89.25 89 ASN A O 1
ATOM 712 N N . GLY A 1 90 ? -8.331 -5.371 3.411 1.00 90.12 90 GLY A N 1
ATOM 713 C CA . GLY A 1 90 ? -9.739 -5.156 3.059 1.00 90.12 90 GLY A CA 1
ATOM 714 C C . GLY A 1 90 ? -10.694 -6.156 3.723 1.00 90.12 90 GLY A C 1
ATOM 715 O O . GLY A 1 90 ? -11.708 -5.759 4.296 1.00 90.12 90 GLY A O 1
ATOM 716 N N . LEU A 1 91 ? -10.360 -7.451 3.717 1.00 88.44 91 LEU A N 1
ATOM 717 C CA . LEU A 1 91 ? -11.166 -8.490 4.370 1.00 88.44 91 LEU A CA 1
ATOM 718 C C . LEU A 1 91 ? -11.215 -8.294 5.891 1.00 88.44 91 LEU A C 1
ATOM 720 O O . LEU A 1 91 ? -12.290 -8.368 6.486 1.00 88.44 91 LEU A O 1
ATOM 724 N N . CYS A 1 92 ? -10.075 -7.981 6.515 1.00 87.31 92 CYS A N 1
ATOM 725 C CA . CYS A 1 92 ? -9.999 -7.699 7.948 1.00 87.31 92 CYS A CA 1
ATOM 726 C C . CYS A 1 92 ? -10.856 -6.484 8.336 1.00 87.31 92 CYS A C 1
ATOM 728 O O . CYS A 1 92 ? -11.588 -6.542 9.324 1.00 87.31 92 CYS A O 1
ATOM 730 N N . GLY A 1 93 ? -10.832 -5.413 7.536 1.00 85.94 93 GLY A N 1
ATOM 731 C CA . GLY A 1 93 ? -11.672 -4.238 7.779 1.00 85.94 93 GLY A CA 1
ATOM 732 C C . GLY A 1 93 ? -13.164 -4.510 7.595 1.00 85.94 93 GLY A C 1
ATOM 733 O O . GLY A 1 93 ? -13.987 -3.957 8.332 1.00 85.94 93 GLY A O 1
ATOM 734 N N . LEU A 1 94 ? -13.529 -5.385 6.648 1.00 84.94 94 LEU A N 1
ATOM 735 C CA . LEU A 1 94 ? -14.928 -5.730 6.400 1.00 84.94 94 LEU A CA 1
ATOM 736 C C . LEU A 1 94 ? -15.471 -6.551 7.571 1.00 84.94 94 LEU A C 1
ATOM 738 O O . LEU A 1 94 ? -16.499 -6.191 8.142 1.00 84.94 94 LEU A O 1
ATOM 742 N N . VAL A 1 95 ? -14.728 -7.579 7.998 1.00 85.62 95 VAL A N 1
ATOM 743 C CA . VAL A 1 95 ? -15.053 -8.380 9.189 1.00 85.62 95 VAL A CA 1
ATOM 744 C C . VAL A 1 95 ? -15.098 -7.500 10.441 1.00 85.62 95 VAL A C 1
ATOM 746 O O . VAL A 1 95 ? -16.042 -7.599 11.215 1.00 85.62 95 VAL A O 1
ATOM 749 N N . GLY A 1 96 ? -14.151 -6.571 10.609 1.00 82.19 96 GLY A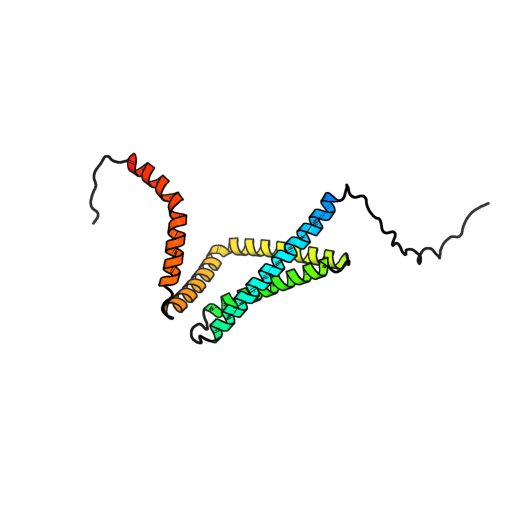 N 1
ATOM 750 C CA . GLY A 1 96 ? -14.136 -5.619 11.727 1.00 82.19 96 GLY A CA 1
ATOM 751 C C . GLY A 1 96 ? -15.295 -4.624 11.750 1.00 82.19 96 GLY A C 1
ATOM 752 O O . GLY A 1 96 ? -15.580 -4.054 12.803 1.00 82.19 96 GLY A O 1
ATOM 753 N N . THR A 1 97 ? -15.969 -4.419 10.616 1.00 78.38 97 THR A N 1
ATOM 754 C CA . THR A 1 97 ? -17.176 -3.585 10.541 1.00 78.38 97 THR A CA 1
ATOM 755 C C . THR A 1 97 ? -18.454 -4.399 10.756 1.00 78.38 97 THR A C 1
ATOM 757 O O . THR A 1 97 ? -19.396 -3.880 11.354 1.00 78.38 97 THR A O 1
ATOM 760 N N . VAL A 1 98 ? -18.488 -5.646 10.270 1.00 78.50 98 VAL A N 1
ATOM 761 C CA . VAL A 1 98 ? -19.635 -6.565 10.402 1.00 78.50 98 VAL A CA 1
ATOM 762 C C . VAL A 1 98 ? -19.760 -7.091 11.829 1.00 78.50 98 VAL A C 1
ATOM 764 O O . VAL A 1 98 ? -20.858 -7.136 12.380 1.00 78.50 98 VAL A O 1
ATOM 767 N N . GLU A 1 99 ? -18.638 -7.445 12.449 1.00 79.81 99 GLU A N 1
ATOM 768 C CA . GLU A 1 99 ? -18.598 -7.818 13.852 1.00 79.81 99 GLU A CA 1
ATOM 769 C C . GLU A 1 99 ? -18.835 -6.562 14.699 1.00 79.81 99 GLU A C 1
ATOM 771 O O . GLU A 1 99 ? -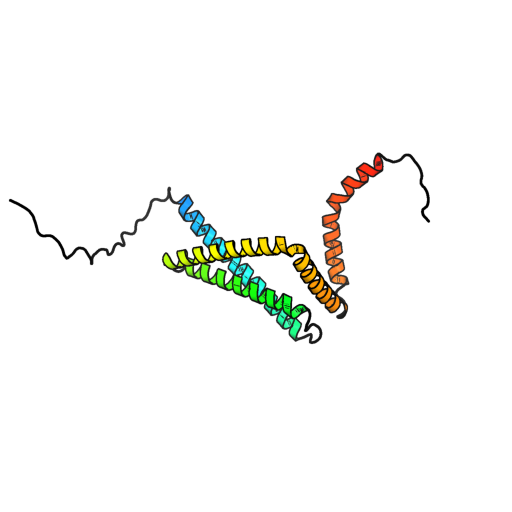17.980 -5.680 14.783 1.00 79.81 99 GLU A O 1
ATOM 776 N N . GLU A 1 100 ? -19.966 -6.485 15.406 1.00 71.25 100 GLU A N 1
ATOM 777 C CA . GLU A 1 100 ? -20.280 -5.406 16.368 1.00 71.25 100 GLU A CA 1
ATOM 778 C C . GLU A 1 100 ? -19.314 -5.358 17.583 1.00 71.25 100 GLU A C 1
ATOM 780 O O . GLU A 1 100 ? -19.525 -4.643 18.568 1.00 71.25 100 GLU A O 1
ATOM 785 N N . ASN A 1 101 ? -18.203 -6.089 17.506 1.00 70.44 101 ASN A N 1
ATOM 786 C CA . ASN A 1 101 ? -17.143 -6.182 18.486 1.00 70.44 101 ASN A CA 1
ATOM 787 C C . ASN A 1 101 ? -16.203 -4.967 18.403 1.00 70.44 101 ASN A C 1
ATOM 789 O O . ASN A 1 101 ? -15.281 -4.900 17.590 1.00 70.44 101 ASN A O 1
ATOM 793 N N . ILE A 1 102 ? -16.377 -4.022 19.336 1.00 76.44 102 ILE A N 1
ATOM 794 C CA . ILE A 1 102 ? -15.555 -2.799 19.466 1.00 76.44 102 ILE A CA 1
ATOM 795 C C . ILE A 1 102 ? -14.046 -3.105 19.537 1.00 76.44 102 ILE A C 1
ATOM 797 O O . ILE A 1 102 ? -13.234 -2.308 19.067 1.00 76.44 102 ILE A O 1
ATOM 801 N N . SER A 1 103 ? -13.656 -4.245 20.111 1.00 75.25 103 SER A N 1
ATOM 802 C CA . SER A 1 103 ? -12.252 -4.673 20.183 1.00 75.25 103 SER A CA 1
ATOM 803 C C . SER A 1 103 ? -11.652 -4.976 18.807 1.00 75.25 103 SER A C 1
ATOM 805 O O . SER A 1 103 ? -10.501 -4.625 18.560 1.00 75.25 103 SER A O 1
ATOM 807 N N . LEU A 1 104 ? -12.433 -5.570 17.901 1.00 70.50 104 LEU A N 1
ATOM 808 C CA . LEU A 1 104 ? -11.986 -5.947 16.557 1.00 70.50 104 LEU A CA 1
ATOM 809 C C . LEU A 1 104 ? -11.824 -4.700 15.676 1.00 70.50 104 LEU A C 1
ATOM 811 O O . LEU A 1 104 ? -10.809 -4.537 15.002 1.00 70.50 104 LEU A O 1
ATOM 815 N N . LEU A 1 105 ? -12.753 -3.746 15.808 1.00 75.50 105 LEU A N 1
ATOM 816 C CA . LEU A 1 105 ? -12.662 -2.441 15.153 1.00 75.50 105 LEU A CA 1
ATOM 817 C C . LEU A 1 105 ? -11.446 -1.622 15.630 1.00 75.50 105 LEU A C 1
ATOM 819 O O . LEU A 1 105 ? -10.781 -0.972 14.825 1.00 75.50 105 LEU A O 1
ATOM 823 N N . LYS A 1 106 ? -11.122 -1.665 16.932 1.00 79.50 106 LYS A N 1
ATOM 824 C CA . LYS A 1 106 ? -9.920 -1.007 17.476 1.00 79.50 106 LYS A CA 1
ATOM 825 C C . LYS A 1 106 ? -8.632 -1.628 16.939 1.00 79.50 106 LYS A C 1
ATOM 827 O O . LYS A 1 106 ? -7.715 -0.888 16.597 1.00 79.50 106 LYS A O 1
ATOM 832 N N . LEU A 1 107 ? -8.564 -2.957 16.857 1.00 80.25 107 LEU A N 1
ATOM 833 C CA . LEU A 1 107 ? -7.400 -3.653 16.311 1.00 80.25 107 LEU A CA 1
ATOM 834 C C . LEU A 1 107 ? -7.184 -3.300 14.834 1.00 80.25 107 LEU A C 1
ATOM 836 O O . LEU A 1 107 ? -6.068 -2.964 14.447 1.00 80.25 107 LEU A O 1
ATOM 840 N N . PHE A 1 108 ? -8.254 -3.293 14.035 1.00 80.75 108 PHE A N 1
ATOM 841 C CA . PHE A 1 108 ? -8.194 -2.891 12.628 1.00 80.75 108 PHE A CA 1
ATOM 842 C C . PHE A 1 108 ? -7.675 -1.456 12.451 1.00 80.75 108 PHE A C 1
ATOM 844 O O . PHE A 1 108 ? -6.828 -1.194 11.593 1.00 80.75 108 PHE A O 1
ATOM 851 N N . LEU A 1 109 ? -8.132 -0.532 13.303 1.00 82.12 109 LEU A N 1
ATOM 852 C CA . LEU A 1 109 ? -7.656 0.848 13.290 1.00 82.12 109 LEU A CA 1
ATOM 853 C C . LEU A 1 109 ? -6.153 0.928 13.598 1.00 82.12 109 LEU A C 1
ATOM 855 O O . LEU A 1 109 ? -5.424 1.618 12.891 1.00 82.12 109 LEU A O 1
ATOM 859 N N . VAL A 1 110 ? -5.675 0.199 14.613 1.00 87.38 110 VAL A N 1
ATOM 860 C CA . VAL A 1 110 ? -4.247 0.165 14.975 1.00 87.38 110 VAL A CA 1
ATOM 861 C C . VAL A 1 110 ? -3.392 -0.411 13.842 1.00 87.38 110 VAL A C 1
ATOM 863 O O . VAL A 1 110 ? -2.369 0.178 13.503 1.00 87.38 110 VAL A O 1
ATOM 866 N N . LEU A 1 111 ? -3.821 -1.511 13.214 1.00 82.69 111 LEU A N 1
ATOM 867 C CA . LEU A 1 111 ? -3.117 -2.120 12.075 1.00 82.69 111 LEU A CA 1
ATOM 868 C C . LEU A 1 111 ? -3.056 -1.181 10.860 1.00 82.69 111 LEU A C 1
ATOM 870 O O . LEU A 1 111 ? -2.015 -1.063 10.208 1.00 82.69 111 LEU A O 1
ATOM 874 N N . SER A 1 112 ? -4.147 -0.461 10.591 1.00 85.06 112 SER A N 1
ATOM 875 C CA . SER A 1 112 ? -4.204 0.532 9.512 1.00 85.06 112 SER A CA 1
ATOM 876 C C . SER A 1 112 ? -3.250 1.702 9.771 1.00 85.06 112 SER A C 1
ATOM 878 O O . SER A 1 112 ? -2.504 2.102 8.878 1.00 85.06 112 SER A O 1
ATOM 880 N N . VAL A 1 113 ? -3.210 2.210 11.009 1.00 89.19 113 VAL A N 1
ATOM 881 C CA . VAL A 1 113 ? -2.262 3.262 11.412 1.00 89.19 113 VAL A CA 1
ATOM 882 C C . VAL A 1 113 ? -0.817 2.771 11.307 1.00 89.19 113 VAL A C 1
ATOM 884 O O . VAL A 1 113 ? 0.027 3.488 10.777 1.00 89.19 113 VAL A O 1
ATOM 887 N N . ALA A 1 114 ? -0.525 1.543 11.742 1.00 90.62 114 ALA A N 1
ATOM 888 C CA . ALA A 1 114 ? 0.811 0.962 11.619 1.00 90.62 114 ALA A CA 1
ATOM 889 C C . ALA A 1 114 ? 1.267 0.868 10.151 1.00 90.62 114 ALA A C 1
ATOM 891 O O . ALA A 1 114 ? 2.405 1.211 9.836 1.00 90.62 114 ALA A O 1
ATOM 892 N N . THR A 1 115 ? 0.367 0.482 9.243 1.00 89.62 115 THR A N 1
ATOM 893 C CA . THR A 1 115 ? 0.657 0.421 7.800 1.00 89.62 115 THR A CA 1
ATOM 894 C C . THR A 1 115 ? 0.907 1.811 7.218 1.00 89.62 115 THR A C 1
ATOM 896 O O . THR A 1 115 ? 1.825 1.982 6.420 1.00 89.62 115 THR A O 1
ATOM 899 N N . PHE A 1 116 ? 0.154 2.825 7.648 1.00 89.50 116 PHE A N 1
ATOM 900 C CA . PHE A 1 116 ? 0.381 4.208 7.227 1.00 89.50 116 PHE A CA 1
ATOM 901 C C . PHE A 1 116 ? 1.760 4.725 7.669 1.00 89.50 116 PHE A C 1
ATOM 903 O O . PHE A 1 116 ? 2.486 5.326 6.878 1.00 89.50 116 PHE A O 1
ATOM 910 N N . LEU A 1 117 ? 2.170 4.426 8.905 1.00 94.62 117 LEU A N 1
ATOM 911 C CA . LEU A 1 117 ? 3.512 4.760 9.391 1.00 94.62 117 LEU A CA 1
ATOM 912 C C . LEU A 1 117 ? 4.606 4.016 8.611 1.00 94.62 117 LEU A C 1
ATOM 914 O O . LEU A 1 117 ? 5.615 4.619 8.247 1.00 94.62 117 LEU A O 1
ATOM 918 N N . ALA A 1 118 ? 4.391 2.734 8.300 1.00 92.69 118 ALA A N 1
ATOM 919 C CA . ALA A 1 118 ? 5.306 1.960 7.465 1.00 92.69 118 ALA A CA 1
ATOM 920 C C . ALA A 1 118 ? 5.430 2.553 6.052 1.00 92.69 118 ALA A C 1
ATOM 922 O O . ALA A 1 118 ? 6.540 2.684 5.547 1.00 92.69 118 ALA A O 1
ATOM 923 N N . GLN A 1 119 ? 4.323 2.990 5.442 1.00 91.31 119 GLN A N 1
ATOM 924 C CA . GLN A 1 119 ? 4.334 3.662 4.140 1.00 91.31 119 GLN A CA 1
ATOM 925 C C . GLN A 1 119 ? 5.121 4.974 4.167 1.00 91.31 119 GLN A C 1
ATOM 927 O O . GLN A 1 119 ? 5.868 5.243 3.228 1.00 91.31 119 GLN A O 1
ATOM 932 N N . ILE A 1 120 ? 5.010 5.766 5.240 1.00 96.19 120 ILE A N 1
ATOM 933 C CA . ILE A 1 120 ? 5.826 6.978 5.413 1.00 96.19 120 ILE A CA 1
ATOM 934 C C . ILE A 1 120 ? 7.313 6.610 5.488 1.00 96.19 120 ILE A C 1
ATOM 936 O O . ILE A 1 120 ? 8.129 7.230 4.809 1.00 96.19 120 ILE A O 1
ATOM 940 N N . ALA A 1 121 ? 7.673 5.578 6.256 1.00 96.06 121 ALA A N 1
ATOM 941 C CA . ALA A 1 121 ? 9.055 5.110 6.336 1.00 96.06 121 ALA A CA 1
ATOM 942 C C . ALA A 1 121 ? 9.577 4.623 4.972 1.00 96.06 121 ALA A C 1
ATOM 944 O O . ALA A 1 121 ? 10.681 4.990 4.572 1.00 96.06 121 ALA A O 1
ATOM 945 N N . THR A 1 122 ? 8.772 3.864 4.220 1.00 93.75 122 THR A N 1
ATOM 946 C CA . THR A 1 122 ? 9.097 3.449 2.849 1.00 93.75 122 THR A CA 1
ATOM 947 C C . THR A 1 122 ? 9.264 4.651 1.922 1.00 93.75 122 THR A C 1
ATOM 949 O O . THR A 1 122 ? 10.216 4.683 1.150 1.00 93.75 122 THR A O 1
ATOM 952 N N . ALA A 1 123 ? 8.396 5.661 2.010 1.00 94.44 123 ALA A N 1
ATOM 953 C CA . ALA A 1 123 ? 8.503 6.872 1.199 1.00 94.44 123 ALA A CA 1
ATOM 954 C C . ALA A 1 123 ? 9.807 7.634 1.481 1.00 94.44 123 ALA A C 1
ATOM 956 O O . ALA A 1 123 ? 10.479 8.062 0.545 1.00 94.44 123 ALA A O 1
ATOM 957 N N . ILE A 1 124 ? 10.204 7.744 2.752 1.00 96.19 124 ILE A N 1
ATOM 958 C CA . ILE A 1 124 ? 11.482 8.357 3.143 1.00 96.19 124 ILE A CA 1
ATOM 959 C C . ILE A 1 124 ? 12.659 7.519 2.629 1.00 96.19 124 ILE A C 1
ATOM 961 O O . ILE A 1 124 ? 13.603 8.075 2.074 1.00 96.19 124 ILE A O 1
ATOM 965 N N . LEU A 1 125 ? 12.598 6.190 2.760 1.00 94.56 125 LEU A N 1
ATOM 966 C CA . LEU A 1 125 ? 13.643 5.293 2.261 1.00 94.56 125 LEU A CA 1
ATOM 967 C C . LEU A 1 125 ? 13.816 5.419 0.742 1.00 94.56 125 LEU A C 1
ATOM 969 O O . LEU A 1 125 ? 14.945 5.465 0.257 1.00 94.56 125 LEU A O 1
ATOM 973 N N . ILE A 1 126 ? 12.705 5.517 0.006 1.00 93.62 126 ILE A N 1
ATOM 974 C CA . ILE A 1 126 ? 12.719 5.741 -1.441 1.00 93.62 126 ILE A CA 1
ATOM 975 C C . ILE A 1 126 ? 13.289 7.115 -1.774 1.00 93.62 126 ILE A C 1
ATOM 977 O O . ILE A 1 126 ? 14.065 7.233 -2.711 1.00 93.62 126 ILE A O 1
ATOM 981 N N . TYR A 1 127 ? 12.930 8.148 -1.015 1.00 94.31 127 TYR A N 1
ATOM 982 C CA . TYR A 1 127 ? 13.440 9.497 -1.235 1.00 94.31 127 TYR A CA 1
ATOM 983 C C . TYR A 1 127 ? 14.963 9.572 -1.051 1.00 94.31 127 TYR A C 1
ATOM 985 O O . TYR A 1 127 ? 15.654 10.154 -1.884 1.00 94.31 127 TYR A O 1
ATOM 993 N N . VAL A 1 128 ? 15.495 8.946 0.004 1.00 95.38 128 VAL A N 1
ATOM 994 C CA . VAL A 1 128 ? 16.939 8.939 0.292 1.00 95.38 128 VAL A CA 1
ATOM 995 C C . VAL A 1 128 ? 17.712 8.089 -0.720 1.00 95.38 128 VAL A C 1
ATOM 997 O O . VAL A 1 128 ? 18.730 8.539 -1.236 1.00 95.38 128 VAL A O 1
ATOM 1000 N N . ASN A 1 129 ? 17.212 6.897 -1.058 1.00 93.06 129 ASN A N 1
ATOM 1001 C CA . ASN A 1 129 ? 17.855 5.983 -2.013 1.00 93.06 129 ASN A CA 1
ATOM 1002 C C . ASN A 1 129 ? 17.294 6.124 -3.436 1.00 93.06 129 ASN A C 1
ATOM 1004 O O . ASN A 1 129 ? 17.325 5.178 -4.226 1.00 93.06 129 ASN A O 1
ATOM 1008 N N . GLY A 1 130 ? 16.757 7.299 -3.774 1.00 89.56 130 GLY A N 1
ATOM 1009 C CA . GLY A 1 130 ? 16.004 7.501 -5.011 1.00 89.56 130 GLY A CA 1
ATOM 1010 C C . GLY A 1 130 ? 16.823 7.219 -6.267 1.00 89.56 130 GLY A C 1
ATOM 1011 O O . GLY A 1 130 ? 16.277 6.686 -7.230 1.00 89.56 130 GLY A O 1
ATOM 1012 N N . ILE A 1 131 ? 18.128 7.513 -6.242 1.00 88.25 131 ILE A N 1
ATOM 1013 C CA . ILE A 1 131 ? 19.045 7.260 -7.365 1.00 88.25 131 ILE A CA 1
ATOM 1014 C C . ILE A 1 131 ? 19.185 5.750 -7.606 1.00 88.25 131 ILE A C 1
ATOM 1016 O O . ILE A 1 131 ? 18.900 5.275 -8.701 1.00 88.25 131 ILE A O 1
ATOM 1020 N N . GLU A 1 132 ? 19.510 4.978 -6.566 1.00 92.19 132 GLU A N 1
ATOM 1021 C CA . GLU A 1 132 ? 19.701 3.527 -6.675 1.00 92.19 132 GLU A CA 1
ATOM 1022 C C . GLU A 1 132 ? 18.403 2.804 -7.064 1.00 92.19 132 GLU A C 1
ATOM 1024 O O . GLU A 1 132 ? 18.391 1.945 -7.946 1.00 92.19 132 GLU A O 1
ATOM 1029 N N . ILE A 1 133 ? 17.272 3.195 -6.468 1.00 90.94 133 ILE A N 1
ATOM 1030 C CA . ILE A 1 133 ? 15.966 2.612 -6.796 1.00 90.94 133 ILE A CA 1
ATOM 1031 C C . ILE A 1 133 ? 15.555 2.953 -8.233 1.00 90.94 133 ILE A C 1
ATOM 1033 O O . ILE A 1 133 ? 14.976 2.105 -8.912 1.00 90.94 133 ILE A O 1
ATOM 1037 N N . SER A 1 134 ? 15.871 4.154 -8.725 1.00 90.25 134 SER A N 1
ATOM 1038 C CA . SER A 1 134 ? 15.572 4.542 -10.109 1.00 90.25 134 SER A CA 1
ATOM 1039 C C . SER A 1 134 ? 16.392 3.740 -11.120 1.00 90.25 134 SER A C 1
ATOM 1041 O O . SER A 1 134 ? 15.839 3.316 -12.137 1.00 90.25 134 SER A O 1
ATOM 1043 N N . ASP A 1 135 ? 17.665 3.461 -10.830 1.00 91.69 135 ASP A N 1
ATOM 1044 C CA . ASP A 1 135 ? 18.516 2.610 -11.673 1.00 91.69 135 ASP A CA 1
ATOM 1045 C C . ASP A 1 135 ? 18.043 1.149 -11.660 1.00 91.69 135 ASP A C 1
ATOM 1047 O O . ASP A 1 135 ? 17.965 0.486 -12.703 1.00 91.69 135 ASP A O 1
ATOM 1051 N N . LEU A 1 136 ? 17.628 0.650 -10.492 1.00 88.88 136 LEU A N 1
ATOM 1052 C CA . LEU A 1 136 ? 17.002 -0.664 -10.369 1.00 88.88 136 LEU A CA 1
ATOM 1053 C C . LEU A 1 136 ? 15.705 -0.736 -11.183 1.00 88.88 136 LEU A C 1
ATOM 1055 O O . LEU A 1 136 ? 15.557 -1.639 -12.001 1.00 88.88 136 LEU A O 1
ATOM 1059 N N . ILE A 1 137 ? 14.786 0.221 -11.033 1.00 89.50 137 ILE A N 1
ATOM 1060 C CA . ILE A 1 137 ? 13.529 0.239 -11.796 1.00 89.50 137 ILE A CA 1
ATOM 1061 C C . ILE A 1 137 ? 13.810 0.341 -13.299 1.00 89.50 137 ILE A C 1
ATOM 1063 O O . ILE A 1 137 ? 13.213 -0.405 -14.074 1.00 89.50 137 ILE A O 1
ATOM 1067 N N . SER A 1 138 ? 14.744 1.200 -13.715 1.00 89.75 138 SER A N 1
ATOM 1068 C CA . SER A 1 138 ? 15.093 1.398 -15.127 1.00 89.75 138 SER A CA 1
ATOM 1069 C C . SER A 1 138 ? 15.699 0.143 -15.748 1.00 89.75 138 SER A C 1
ATOM 1071 O O . SER A 1 138 ? 15.313 -0.243 -16.849 1.00 89.75 138 SER A O 1
ATOM 1073 N N . SER A 1 139 ? 16.591 -0.547 -15.030 1.00 86.69 139 SER A N 1
ATOM 1074 C CA . SER A 1 139 ? 17.174 -1.809 -15.499 1.00 86.69 139 SER A CA 1
ATOM 1075 C C . SER A 1 139 ? 16.133 -2.927 -15.596 1.00 86.69 139 SER A C 1
ATOM 1077 O O . SER A 1 139 ? 16.119 -3.659 -16.587 1.00 86.69 139 SER A O 1
ATOM 1079 N N . LYS A 1 140 ? 15.210 -3.036 -14.627 1.00 84.19 140 LYS A N 1
ATOM 1080 C CA . LYS A 1 140 ? 14.091 -3.990 -14.707 1.00 84.19 140 LYS A CA 1
ATOM 1081 C C . LYS A 1 140 ? 13.157 -3.655 -15.865 1.00 84.19 140 LYS A C 1
ATOM 1083 O O . LYS A 1 140 ? 12.792 -4.552 -16.618 1.00 84.19 140 LYS A O 1
ATOM 1088 N N . LEU A 1 141 ? 12.814 -2.382 -16.050 1.00 84.25 141 LEU A N 1
ATOM 1089 C CA . LEU A 1 141 ? 11.916 -1.941 -17.114 1.00 84.25 141 LEU A CA 1
ATOM 1090 C C . LEU A 1 141 ? 12.532 -2.140 -18.506 1.00 84.25 141 LEU A C 1
ATOM 1092 O O . LEU A 1 141 ? 11.855 -2.642 -19.398 1.00 84.25 141 LEU A O 1
ATOM 1096 N N . ALA A 1 142 ? 13.815 -1.813 -18.694 1.00 84.88 142 ALA A N 1
ATOM 1097 C CA . ALA A 1 142 ? 14.528 -2.029 -19.955 1.00 84.88 142 ALA A CA 1
ATOM 1098 C C . ALA A 1 142 ? 14.571 -3.512 -20.340 1.00 84.88 142 ALA A C 1
ATOM 1100 O O . ALA A 1 142 ? 14.428 -3.873 -21.506 1.00 84.88 142 ALA A O 1
ATOM 1101 N N . LEU A 1 143 ? 14.728 -4.375 -19.341 1.00 78.81 143 LEU A N 1
ATOM 1102 C CA . LEU A 1 143 ? 14.785 -5.814 -19.515 1.00 78.81 143 LEU A CA 1
ATOM 1103 C C . LEU A 1 143 ? 13.397 -6.394 -19.862 1.00 78.81 143 LEU A C 1
ATOM 1105 O O . LEU A 1 143 ? 13.307 -7.227 -20.759 1.00 78.81 143 LEU A O 1
ATOM 1109 N N . VAL A 1 144 ? 12.316 -5.867 -19.270 1.00 75.75 144 VAL A N 1
ATOM 1110 C CA . VAL A 1 144 ? 10.922 -6.144 -19.681 1.00 75.75 144 VAL A CA 1
ATOM 1111 C C . VAL A 1 144 ? 10.651 -5.688 -21.121 1.00 75.75 144 VAL A C 1
ATOM 1113 O O . VAL A 1 144 ? 10.093 -6.441 -21.916 1.00 75.75 144 VAL A O 1
ATOM 1116 N N . LEU A 1 145 ? 11.061 -4.467 -21.474 1.00 76.00 145 LEU A N 1
ATOM 1117 C CA . LEU A 1 145 ? 10.880 -3.893 -22.812 1.00 76.00 145 LEU A CA 1
ATOM 1118 C C . LEU A 1 145 ? 11.628 -4.682 -23.886 1.00 76.00 145 LEU A C 1
ATOM 1120 O O . LEU A 1 145 ? 11.092 -4.907 -24.967 1.00 76.00 145 LEU A O 1
ATOM 1124 N N . ASN A 1 146 ? 12.861 -5.099 -23.606 1.00 75.75 146 ASN A N 1
ATOM 1125 C CA . ASN A 1 146 ? 13.658 -5.869 -24.553 1.00 75.75 146 ASN A CA 1
ATOM 1126 C C . ASN A 1 146 ? 13.052 -7.255 -24.811 1.00 75.75 146 ASN A C 1
ATOM 1128 O O . ASN A 1 146 ? 13.038 -7.722 -25.946 1.00 75.75 146 ASN A O 1
ATOM 1132 N N . ASP A 1 147 ? 12.524 -7.888 -23.765 1.00 69.62 147 ASP A N 1
ATOM 1133 C CA . ASP A 1 147 ? 11.838 -9.175 -23.858 1.00 69.62 147 ASP A CA 1
ATOM 1134 C C . ASP A 1 147 ? 10.549 -9.068 -24.696 1.00 69.62 147 ASP A C 1
ATOM 1136 O O . ASP A 1 147 ? 10.329 -9.834 -25.636 1.00 69.62 147 ASP A O 1
ATOM 1140 N N . PHE A 1 148 ? 9.772 -8.006 -24.464 1.00 65.81 148 PHE A N 1
ATOM 1141 C CA . PHE A 1 148 ? 8.599 -7.666 -25.269 1.00 65.81 148 PHE A CA 1
ATOM 1142 C C . PHE A 1 148 ? 8.943 -7.420 -26.747 1.00 65.81 148 PHE A C 1
ATOM 1144 O O . PHE A 1 148 ? 8.245 -7.884 -27.638 1.00 65.81 148 PHE A O 1
ATOM 1151 N N . ASN A 1 149 ? 10.050 -6.726 -27.029 1.00 68.44 149 ASN A N 1
ATOM 1152 C CA . ASN A 1 149 ? 10.452 -6.373 -28.394 1.00 68.44 149 ASN A CA 1
ATOM 1153 C C . ASN A 1 149 ? 10.974 -7.580 -29.203 1.00 68.44 149 ASN A C 1
ATOM 1155 O O . ASN A 1 149 ? 10.995 -7.531 -30.432 1.00 68.44 149 ASN A O 1
ATOM 1159 N N . ARG A 1 150 ? 11.397 -8.667 -28.536 1.00 64.62 150 ARG A N 1
ATOM 1160 C CA . ARG A 1 150 ? 11.793 -9.925 -29.198 1.00 64.62 150 ARG A CA 1
ATOM 1161 C C . ARG A 1 150 ? 10.596 -10.788 -29.602 1.00 64.62 150 ARG A C 1
ATOM 1163 O O . ARG A 1 150 ? 10.713 -11.539 -30.568 1.00 64.62 150 ARG A O 1
ATOM 1170 N N . ASN A 1 151 ? 9.467 -10.663 -28.906 1.00 59.84 151 ASN A N 1
ATOM 1171 C CA . ASN A 1 151 ? 8.226 -11.387 -29.178 1.00 59.84 151 ASN A CA 1
ATOM 1172 C C . ASN A 1 151 ? 7.252 -10.460 -29.947 1.00 59.84 151 ASN A C 1
ATOM 1174 O O . ASN A 1 151 ? 6.430 -9.776 -29.359 1.00 59.84 151 ASN A O 1
ATOM 1178 N N . LEU A 1 152 ? 7.451 -10.383 -31.267 1.00 60.69 152 LEU A N 1
ATOM 1179 C CA . LEU A 1 152 ? 6.695 -9.703 -32.343 1.00 60.69 152 LEU A CA 1
ATOM 1180 C C . LEU A 1 152 ? 5.316 -9.025 -32.062 1.00 60.69 152 LEU A C 1
ATOM 1182 O O . LEU A 1 152 ? 4.416 -9.582 -31.449 1.00 60.69 152 LEU A O 1
ATOM 1186 N N . ASP A 1 153 ? 5.132 -7.880 -32.743 1.00 54.62 153 ASP A N 1
ATOM 1187 C CA . ASP A 1 153 ? 3.865 -7.299 -33.258 1.00 54.62 153 ASP A CA 1
ATOM 1188 C C . ASP A 1 153 ? 2.958 -6.417 -32.364 1.00 54.62 153 ASP A C 1
ATOM 1190 O O . ASP A 1 153 ? 1.819 -6.119 -32.714 1.00 54.62 153 ASP A O 1
ATOM 1194 N N . LEU A 1 154 ? 3.465 -5.871 -31.253 1.00 52.91 154 LEU A N 1
ATOM 1195 C CA . LEU A 1 154 ? 2.711 -4.907 -30.419 1.00 52.91 154 LEU A CA 1
ATOM 1196 C C . LEU A 1 154 ? 3.177 -3.444 -30.538 1.00 52.91 154 LEU A C 1
ATOM 1198 O O . LEU A 1 154 ? 2.681 -2.562 -29.829 1.00 52.91 154 LEU A O 1
ATOM 1202 N N . ARG A 1 155 ? 4.083 -3.156 -31.483 1.00 56.22 155 ARG A N 1
ATOM 1203 C CA . ARG A 1 155 ? 4.462 -1.778 -31.854 1.00 56.22 155 ARG A CA 1
ATOM 1204 C C . ARG A 1 155 ? 3.252 -0.990 -32.370 1.00 56.22 155 ARG A C 1
ATOM 1206 O O . ARG A 1 155 ? 3.081 0.160 -31.986 1.00 56.22 155 ARG A O 1
ATOM 1213 N N . SER A 1 156 ? 2.359 -1.631 -33.131 1.00 58.28 156 SER A N 1
ATOM 1214 C CA . SER A 1 156 ? 1.136 -1.002 -33.660 1.00 58.28 156 SER A CA 1
ATOM 1215 C C . SER A 1 156 ? 0.140 -0.593 -32.558 1.00 58.28 156 SER A C 1
ATOM 1217 O O . SER A 1 156 ? -0.495 0.465 -32.645 1.00 58.28 156 SER A O 1
ATOM 1219 N N . THR A 1 157 ? 0.047 -1.376 -31.477 1.00 59.12 157 THR A N 1
ATOM 1220 C CA . THR A 1 157 ? -0.837 -1.105 -30.332 1.00 59.12 157 THR A CA 1
ATOM 1221 C C . THR A 1 157 ? -0.265 -0.019 -29.422 1.00 59.12 157 THR A C 1
ATOM 1223 O O . THR A 1 157 ? -1.001 0.885 -29.015 1.00 59.12 157 THR A O 1
ATOM 1226 N N . MET A 1 158 ? 1.048 -0.046 -29.150 1.00 60.50 158 MET A N 1
ATOM 1227 C CA . MET A 1 158 ? 1.697 1.004 -28.357 1.00 60.50 158 MET A CA 1
ATOM 1228 C C . MET A 1 158 ? 1.705 2.342 -29.105 1.00 60.50 158 MET A C 1
ATOM 1230 O O . MET A 1 158 ? 1.302 3.346 -28.519 1.00 60.50 158 MET A O 1
ATOM 1234 N N . ASP A 1 159 ? 2.005 2.352 -30.409 1.00 64.69 159 ASP A N 1
ATOM 1235 C CA . ASP A 1 159 ? 1.931 3.560 -31.244 1.00 64.69 159 ASP A CA 1
ATOM 1236 C C . ASP A 1 159 ? 0.502 4.129 -31.302 1.00 64.69 159 ASP A C 1
ATOM 1238 O O . ASP A 1 159 ? 0.317 5.345 -31.307 1.00 64.69 159 ASP A O 1
ATOM 1242 N N . SER A 1 160 ? -0.536 3.285 -31.250 1.00 61.03 160 SER A N 1
ATOM 1243 C CA . SER A 1 160 ? -1.936 3.738 -31.203 1.00 61.03 160 SER A CA 1
ATOM 1244 C C . SER A 1 160 ? -2.298 4.438 -29.890 1.00 61.03 160 SER A C 1
ATOM 1246 O O . SER A 1 160 ? -3.018 5.442 -29.900 1.00 61.03 160 SER A O 1
ATOM 1248 N N . VAL A 1 161 ? -1.790 3.946 -28.757 1.00 65.94 161 VAL A N 1
ATOM 1249 C CA . VAL A 1 161 ? -1.968 4.588 -27.445 1.00 65.94 161 VAL A CA 1
ATOM 1250 C C . VAL A 1 161 ? -1.138 5.870 -27.376 1.00 65.94 161 VAL A C 1
ATOM 1252 O O . VAL A 1 161 ? -1.655 6.915 -26.987 1.00 65.94 161 VAL A O 1
ATOM 1255 N N . GLN A 1 162 ? 0.112 5.835 -27.835 1.00 64.88 162 GLN A N 1
ATOM 1256 C CA . GLN A 1 162 ? 1.037 6.967 -27.793 1.00 64.88 162 GLN A CA 1
ATOM 1257 C C . GLN A 1 162 ? 0.617 8.097 -28.747 1.00 64.88 162 GLN A C 1
ATOM 1259 O O . GLN A 1 162 ? 0.704 9.267 -28.377 1.00 64.88 162 GLN A O 1
ATOM 1264 N N . ASN A 1 163 ? 0.048 7.775 -29.913 1.00 69.81 163 ASN A N 1
ATOM 1265 C CA . ASN A 1 163 ? -0.543 8.750 -30.834 1.00 69.81 163 ASN A CA 1
ATOM 1266 C C . ASN A 1 163 ? -1.838 9.366 -30.269 1.00 69.81 163 ASN A C 1
ATOM 1268 O O . ASN A 1 163 ? -2.045 10.578 -30.361 1.00 69.81 163 ASN A O 1
ATOM 1272 N N . LYS A 1 164 ? -2.692 8.566 -29.608 1.00 63.78 164 LYS A N 1
ATOM 1273 C CA . LYS A 1 164 ? -3.902 9.080 -28.940 1.00 63.78 164 LYS A CA 1
ATOM 1274 C C . LYS A 1 164 ? -3.556 9.975 -27.746 1.00 63.78 164 LYS A C 1
ATOM 1276 O O . LYS A 1 164 ? -4.121 11.059 -27.636 1.00 63.78 164 LYS A O 1
ATOM 1281 N N . PHE A 1 165 ? -2.608 9.581 -26.894 1.00 60.69 165 PHE A N 1
ATOM 1282 C CA . PHE A 1 165 ? -2.174 10.375 -25.737 1.00 60.69 165 PHE A CA 1
ATOM 1283 C C . PHE A 1 165 ? -1.319 11.592 -26.124 1.00 60.69 165 PHE A C 1
ATOM 1285 O O . PHE A 1 165 ? -1.478 12.656 -25.522 1.00 60.69 165 PHE A O 1
ATOM 1292 N N . GLY A 1 166 ? -0.484 11.489 -27.163 1.00 59.38 166 GLY A N 1
ATOM 1293 C CA . GLY A 1 166 ? 0.310 12.602 -27.697 1.00 59.38 166 GLY A CA 1
ATOM 1294 C C . GLY A 1 166 ? -0.550 13.759 -28.215 1.00 59.38 166 GLY A C 1
ATOM 1295 O O . GLY A 1 166 ? -0.173 14.925 -28.097 1.00 59.38 166 GLY A O 1
ATOM 1296 N N . HIS A 1 167 ? -1.758 13.466 -28.703 1.00 62.09 167 HIS A N 1
ATOM 1297 C CA . HIS A 1 167 ? -2.719 14.495 -29.094 1.00 62.09 167 HIS A CA 1
ATOM 1298 C C . HIS A 1 167 ? -3.326 15.247 -27.889 1.00 62.09 167 HIS A C 1
ATOM 1300 O O . HIS A 1 167 ? -3.601 16.445 -27.990 1.00 62.09 167 HIS A O 1
ATOM 1306 N N . PHE A 1 168 ? -3.485 14.593 -26.729 1.00 58.00 168 PHE A N 1
ATOM 1307 C CA . PHE A 1 168 ? -4.015 15.229 -25.512 1.00 58.00 168 PHE A CA 1
ATOM 1308 C C . PHE A 1 168 ? -2.965 16.058 -24.753 1.00 58.00 168 PHE A C 1
ATOM 1310 O O . PHE A 1 168 ? -3.309 17.094 -24.184 1.00 58.00 168 PHE A O 1
ATOM 1317 N N . THR A 1 169 ? -1.684 15.678 -24.793 1.00 56.72 169 THR A N 1
ATOM 1318 C CA . THR A 1 169 ? -0.599 16.418 -24.115 1.00 56.72 169 THR A CA 1
ATOM 1319 C C . THR A 1 169 ? -0.066 17.609 -24.929 1.00 56.72 169 THR A C 1
ATOM 1321 O O . THR A 1 169 ? 0.478 18.557 -24.361 1.00 56.72 169 THR A O 1
ATOM 1324 N N . SER A 1 170 ? -0.289 17.646 -26.251 1.00 52.47 170 SER A N 1
ATOM 1325 C CA . SER A 1 170 ? 0.240 18.700 -27.140 1.00 52.47 170 SER A CA 1
ATOM 1326 C C . SER A 1 170 ? -0.517 20.041 -27.104 1.00 52.47 170 SER A C 1
ATOM 1328 O O . SER A 1 170 ? -0.122 20.987 -27.790 1.00 52.47 170 SER A O 1
ATOM 1330 N N . LYS A 1 171 ? -1.585 20.186 -26.305 1.00 50.53 171 LYS A N 1
ATOM 1331 C CA . LYS A 1 171 ? -2.310 21.470 -26.209 1.00 50.53 171 LYS A CA 1
ATOM 1332 C C . LYS A 1 171 ? -1.720 22.473 -25.210 1.00 50.53 171 LYS A C 1
ATOM 1334 O O . LYS A 1 171 ? -2.092 23.638 -25.281 1.00 50.53 171 LYS A O 1
ATOM 1339 N N . ASN A 1 172 ? -0.788 22.075 -24.334 1.00 50.56 172 ASN A N 1
ATOM 1340 C CA . ASN A 1 172 ? -0.236 22.981 -23.310 1.00 50.56 172 ASN A CA 1
ATOM 1341 C C . ASN A 1 172 ? 1.167 23.548 -23.616 1.00 50.56 172 ASN A C 1
ATOM 1343 O O . ASN A 1 172 ? 1.539 24.566 -23.048 1.00 50.56 172 ASN A O 1
ATOM 1347 N N . GLN A 1 173 ? 1.944 22.956 -24.535 1.00 53.97 173 GLN A N 1
ATOM 1348 C CA . GLN A 1 173 ? 3.320 23.422 -24.801 1.00 53.97 173 GLN A CA 1
ATOM 1349 C C . GLN A 1 173 ? 3.472 24.262 -26.084 1.00 53.97 173 GLN A C 1
ATOM 1351 O O . GLN A 1 173 ? 4.375 25.095 -26.177 1.00 53.97 173 GLN A O 1
ATOM 1356 N N . LYS A 1 174 ? 2.584 24.112 -27.078 1.00 51.31 174 LYS A N 1
ATOM 1357 C CA . LYS A 1 174 ? 2.702 24.850 -28.355 1.00 51.31 174 LYS A CA 1
ATOM 1358 C C . LYS A 1 174 ? 2.348 26.339 -28.252 1.00 51.31 174 LYS A C 1
ATOM 1360 O O . LYS A 1 174 ? 2.795 27.124 -29.085 1.00 51.31 174 LYS A O 1
ATOM 1365 N N . THR A 1 175 ? 1.593 26.754 -27.238 1.00 52.47 175 THR A N 1
ATOM 1366 C CA . THR A 1 175 ? 1.159 28.152 -27.070 1.00 52.47 175 THR A CA 1
ATOM 1367 C C . THR A 1 175 ? 2.208 29.045 -26.406 1.00 52.47 175 THR A C 1
ATOM 1369 O O . THR A 1 175 ? 2.192 30.256 -26.632 1.00 52.47 175 THR A O 1
ATOM 1372 N N . THR A 1 176 ? 3.166 28.477 -25.667 1.00 50.22 176 THR A N 1
ATOM 1373 C CA . THR A 1 176 ? 4.199 29.262 -24.965 1.00 50.22 176 THR A CA 1
ATOM 1374 C C . THR A 1 176 ? 5.448 29.489 -25.825 1.00 50.22 176 THR A C 1
ATOM 1376 O O . THR A 1 176 ? 6.052 30.559 -25.758 1.00 50.22 176 THR A O 1
ATOM 1379 N N . SER A 1 177 ? 5.797 28.553 -26.716 1.00 49.03 177 SER A N 1
ATOM 1380 C CA . SER A 1 177 ? 6.985 28.691 -27.580 1.00 49.03 177 SER A CA 1
ATOM 1381 C C . SER A 1 177 ? 6.738 29.491 -28.868 1.00 49.03 177 SER A C 1
ATOM 1383 O O . SER A 1 177 ? 7.668 30.113 -29.375 1.00 49.03 177 SER A O 1
ATOM 1385 N N . LEU A 1 178 ? 5.497 29.565 -29.379 1.00 52.78 178 LEU A N 1
ATOM 1386 C CA . LEU A 1 178 ? 5.192 30.422 -30.539 1.00 52.78 178 LEU A CA 1
ATOM 1387 C C . LEU A 1 178 ? 5.096 31.916 -30.185 1.00 52.78 178 LEU A C 1
ATOM 1389 O O . LEU A 1 178 ? 5.356 32.751 -31.050 1.00 52.78 178 LEU A O 1
ATOM 1393 N N . LYS A 1 179 ? 4.769 32.269 -28.931 1.00 49.50 179 LYS A N 1
ATOM 1394 C CA . LYS A 1 179 ? 4.771 33.676 -28.490 1.00 49.50 179 LYS A CA 1
ATOM 1395 C C . LYS A 1 179 ? 6.189 34.251 -28.431 1.00 49.50 179 LYS A C 1
ATOM 1397 O O . LYS A 1 179 ? 6.393 35.367 -28.888 1.00 49.50 179 LYS A O 1
ATOM 1402 N N . LYS A 1 180 ? 7.184 33.462 -28.005 1.00 51.25 180 LYS A N 1
ATOM 1403 C CA . LYS A 1 180 ? 8.595 33.895 -28.003 1.00 51.25 180 LYS A CA 1
ATOM 1404 C C . LYS A 1 180 ? 9.244 33.928 -29.392 1.00 51.25 180 LYS A C 1
ATOM 1406 O O . LYS A 1 180 ? 10.167 34.701 -29.606 1.00 51.25 180 LYS A O 1
ATOM 1411 N N . TYR A 1 181 ? 8.756 33.135 -30.349 1.00 43.56 181 TYR A N 1
ATOM 1412 C CA . TYR A 1 181 ? 9.291 33.124 -31.719 1.00 43.56 181 TYR A CA 1
ATOM 1413 C C . TYR A 1 181 ? 8.773 34.284 -32.594 1.00 43.56 181 TYR A C 1
ATOM 1415 O O . TYR A 1 181 ? 9.411 34.645 -33.581 1.00 43.56 181 TYR A O 1
ATOM 1423 N N . LYS A 1 182 ? 7.627 34.889 -32.246 1.00 48.53 182 LYS A N 1
ATOM 1424 C CA . LYS A 1 182 ? 7.044 36.028 -32.982 1.00 48.53 182 LYS A CA 1
ATOM 1425 C C . LYS A 1 182 ? 7.637 37.390 -32.597 1.00 48.53 182 LYS A C 1
ATOM 1427 O O . LYS A 1 182 ? 7.603 38.280 -33.437 1.00 48.53 182 LYS A O 1
ATOM 1432 N N . GLU A 1 183 ? 8.215 37.543 -31.404 1.00 50.12 183 GLU A N 1
ATOM 1433 C CA . GLU A 1 183 ? 8.872 38.796 -30.972 1.00 50.12 183 GLU A CA 1
ATOM 1434 C C . GLU A 1 183 ? 10.381 38.856 -31.277 1.00 50.12 183 GLU A C 1
ATOM 1436 O O . GLU A 1 183 ? 11.011 39.884 -31.063 1.00 50.12 183 GLU A O 1
ATOM 1441 N N . GLY A 1 184 ? 10.973 37.781 -31.811 1.00 45.78 184 GLY A N 1
ATOM 1442 C CA . GLY A 1 184 ? 12.424 37.668 -32.012 1.00 45.78 184 GLY A CA 1
ATOM 1443 C C . GLY A 1 184 ? 12.906 37.600 -33.464 1.00 45.78 184 GLY A C 1
ATOM 1444 O O . GLY A 1 184 ? 14.046 37.209 -33.690 1.00 45.78 184 GLY A O 1
ATOM 1445 N N . LYS A 1 185 ? 12.077 37.918 -34.469 1.00 40.41 185 LYS A N 1
ATOM 1446 C CA . LYS A 1 185 ? 12.508 37.905 -35.881 1.00 40.41 185 LYS A CA 1
ATOM 1447 C C . LYS A 1 185 ? 12.913 39.287 -36.390 1.00 40.41 185 LYS A C 1
ATOM 1449 O O . LYS A 1 185 ? 12.221 39.887 -37.204 1.00 40.41 185 LYS A O 1
ATOM 1454 N N . HIS A 1 186 ? 14.113 39.706 -36.014 1.00 49.31 186 HIS A N 1
ATOM 1455 C CA . HIS A 1 186 ? 15.037 40.252 -37.000 1.00 49.31 186 HIS A CA 1
ATOM 1456 C C . HIS A 1 186 ? 16.436 39.737 -36.664 1.00 49.31 186 HIS A C 1
ATOM 1458 O O . HIS A 1 186 ? 16.928 39.982 -35.565 1.00 49.31 186 HIS A O 1
ATOM 1464 N N . THR A 1 187 ? 17.025 39.015 -37.620 1.00 39.03 187 THR A N 1
ATOM 1465 C CA . THR A 1 187 ? 18.459 38.835 -37.934 1.00 39.03 187 THR A CA 1
ATOM 1466 C C . THR A 1 187 ? 18.794 37.364 -38.237 1.00 39.03 187 THR A C 1
ATOM 1468 O O . THR A 1 187 ? 18.479 36.446 -37.487 1.00 39.03 187 THR A O 1
ATOM 1471 N N . THR A 1 188 ? 19.346 37.186 -39.434 1.00 47.38 188 THR A N 1
ATOM 1472 C CA . THR A 1 188 ? 19.716 35.980 -40.197 1.00 47.38 188 THR A CA 1
ATOM 1473 C C . THR A 1 188 ? 20.901 35.179 -39.607 1.00 47.38 188 THR A C 1
ATOM 1475 O O . THR A 1 188 ? 21.509 35.635 -38.642 1.00 47.38 188 THR A O 1
ATOM 1478 N N . PRO A 1 189 ? 21.204 33.968 -40.138 1.00 57.16 189 PRO A N 1
ATOM 1479 C CA . PRO A 1 189 ? 21.863 32.872 -39.415 1.00 57.16 189 PRO A CA 1
ATOM 1480 C C . PRO A 1 189 ? 23.399 32.905 -39.517 1.00 57.16 189 PRO A C 1
ATOM 1482 O O . PRO A 1 189 ? 23.945 33.640 -40.340 1.00 57.16 189 PRO A O 1
ATOM 1485 N N . PRO A 1 190 ? 24.090 32.003 -38.797 1.00 45.50 190 PRO A N 1
ATOM 1486 C CA . PRO A 1 190 ? 25.082 31.202 -39.503 1.00 45.50 190 PRO A CA 1
ATOM 1487 C C . PRO A 1 190 ? 24.970 29.694 -39.242 1.00 45.50 190 PRO A C 1
ATOM 1489 O O . PRO A 1 190 ? 24.636 29.215 -38.163 1.00 45.50 190 PRO A O 1
ATOM 1492 N N . THR A 1 191 ? 25.266 28.994 -40.331 1.00 43.84 191 THR A N 1
ATOM 1493 C CA . THR A 1 191 ? 25.799 27.638 -40.488 1.00 43.84 191 THR A CA 1
ATOM 1494 C C . THR A 1 191 ? 26.596 27.093 -39.302 1.00 43.84 191 THR A C 1
ATOM 1496 O O . THR A 1 191 ? 27.470 27.783 -38.780 1.00 43.84 191 THR A O 1
ATOM 1499 N N . CYS A 1 192 ? 26.393 25.812 -38.987 1.00 35.44 192 CYS A N 1
ATOM 1500 C CA . CYS A 1 192 ? 27.308 25.027 -38.159 1.00 35.44 192 CYS A CA 1
ATOM 1501 C C . CYS A 1 192 ? 27.955 23.918 -39.000 1.00 35.44 192 CYS A C 1
ATOM 1503 O O . CYS A 1 192 ? 27.250 23.150 -39.658 1.00 35.44 192 CYS A O 1
ATOM 1505 N N . ILE A 1 193 ? 29.292 23.913 -38.974 1.00 36.66 193 ILE A N 1
ATOM 1506 C CA . ILE A 1 193 ? 30.161 22.730 -39.082 1.00 36.66 193 ILE A CA 1
ATOM 1507 C C . ILE A 1 193 ? 29.936 21.871 -37.835 1.00 36.66 193 ILE A C 1
ATOM 1509 O O . ILE A 1 193 ? 29.694 22.480 -36.765 1.00 36.66 193 ILE A O 1
#

Secondary structure (DSSP, 8-state):
-------SSSSS-----------TTS-HHHHHHHHHHHHHHHHHHHHHHHHHHHHHHHHHHHHH-TTSTTTSHHHHHHHHHHHHHHHHHHHHHHHHHHS--HHHHHHHHHHHHHHHHHHHHHHHHHHHTHHHHHHHHHHHHHHHHHHHHHS---HHHHHHHHHHHHHHHTTTTHHHHHHHHHS----------

Organism: Mytilus galloprovincialis (NCBI:txid29158)

Foldseek 3Di:
DDDDDDDDDPPDPPPPPPVPPDDDPVCPVVVVVLVVLLVVLVVLQVQLVVLLVVLVVVVVVVVVVPQLPPQCPVVSVVSNVVSVVSNVLSVQSVVLSVPPDPVSVVVSVVVVVVVVVVVVVVVVVCVVCVVVVVVVVVVSVVSNVVSVVVVDDCPVVVVVVCVVVVVVVVPPPPVPVVVVVVVPPDDDDDDDD